Protein AF-A0A3N5U5H2-F1 (afdb_monomer)

Sequence (179 aa):
MISNKRIYGINAAVIFIIFSLLCLTGCSLFSAGTKSGGTDIIKPSGVDLTKRVALTKFENRSFVGQDEFEDVFQKSLFAKFEKACPGISLIKAEDAGNNLLSGKLPKTASGQTDSFKIAEAGRDAGLNAIITGSLNDISGVEENKGFLWFSRSKYFARIDMTINIYDCATGTKIYEEII

Structure (mmCIF, N/CA/C/O backbone):
data_AF-A0A3N5U5H2-F1
#
_entry.id   AF-A0A3N5U5H2-F1
#
loop_
_atom_site.group_PDB
_atom_site.id
_atom_site.type_symbol
_atom_site.label_atom_id
_atom_site.label_alt_id
_atom_site.label_comp_id
_atom_site.label_asym_id
_atom_site.label_entity_id
_atom_site.label_seq_id
_atom_site.pdbx_PDB_ins_code
_atom_site.Cartn_x
_atom_site.Cartn_y
_atom_site.Cartn_z
_atom_site.occupancy
_atom_site.B_iso_or_equiv
_atom_site.auth_seq_id
_atom_site.auth_comp_id
_atom_site.auth_asym_id
_atom_site.auth_atom_id
_atom_site.pdbx_PDB_model_num
ATOM 1 N N . MET A 1 1 ? -6.683 42.347 70.586 1.00 46.22 1 MET A N 1
ATOM 2 C CA . MET A 1 1 ? -7.292 41.371 69.650 1.00 46.22 1 MET A CA 1
ATOM 3 C C . MET A 1 1 ? -6.942 41.702 68.182 1.00 46.22 1 MET A C 1
ATOM 5 O O . MET A 1 1 ? -7.836 41.856 67.365 1.00 46.22 1 MET A O 1
ATOM 9 N N . ILE A 1 2 ? -5.647 41.853 67.830 1.00 49.88 2 ILE A N 1
ATOM 10 C CA . ILE A 1 2 ? -5.198 42.390 66.512 1.00 49.88 2 ILE A CA 1
ATOM 11 C C . ILE A 1 2 ? -4.223 41.439 65.763 1.00 49.88 2 ILE A C 1
ATOM 13 O O . ILE A 1 2 ? -3.809 41.719 64.645 1.00 49.88 2 ILE A O 1
ATOM 17 N N . SER A 1 3 ? -3.890 40.262 66.308 1.00 52.34 3 SER A N 1
ATOM 18 C CA . SER A 1 3 ? -2.819 39.420 65.732 1.00 52.34 3 SER A CA 1
ATOM 19 C C . SER A 1 3 ? -3.255 38.497 64.573 1.00 52.34 3 SER A C 1
ATOM 21 O O . SER A 1 3 ? -2.472 38.226 63.666 1.00 52.34 3 SER A O 1
ATOM 23 N N . ASN A 1 4 ? -4.521 38.059 64.519 1.00 52.28 4 ASN A N 1
ATOM 24 C CA . ASN A 1 4 ? -4.928 36.995 63.581 1.00 52.28 4 ASN A CA 1
ATOM 25 C C . ASN A 1 4 ? -5.174 37.446 62.131 1.00 52.28 4 ASN A C 1
ATOM 27 O O . ASN A 1 4 ? -5.074 36.627 61.226 1.00 52.28 4 ASN A O 1
ATOM 31 N N . LYS A 1 5 ? -5.452 38.729 61.858 1.00 50.56 5 LYS A N 1
ATOM 32 C CA . LYS A 1 5 ? -5.732 39.187 60.478 1.00 50.56 5 LYS A CA 1
ATOM 33 C C . LYS A 1 5 ? -4.481 39.262 59.590 1.00 50.56 5 LYS A C 1
ATOM 35 O O . LYS A 1 5 ? -4.585 39.076 58.383 1.00 50.56 5 LYS A O 1
ATOM 40 N N . ARG A 1 6 ? -3.300 39.506 60.174 1.00 48.47 6 ARG A N 1
ATOM 41 C CA . ARG A 1 6 ? -2.032 39.647 59.429 1.00 48.47 6 ARG A CA 1
ATOM 42 C C . ARG A 1 6 ? -1.482 38.308 58.930 1.00 48.47 6 ARG A C 1
ATOM 44 O O . ARG A 1 6 ? -0.988 38.243 57.812 1.00 48.47 6 ARG A O 1
ATOM 51 N N . ILE A 1 7 ? -1.623 37.244 59.723 1.00 55.09 7 ILE A N 1
ATOM 52 C CA . ILE A 1 7 ? -1.117 35.901 59.390 1.00 55.09 7 ILE A CA 1
ATOM 53 C C . ILE A 1 7 ? -1.925 35.282 58.237 1.00 55.09 7 ILE A C 1
ATOM 55 O O . ILE A 1 7 ? -1.348 34.718 57.311 1.00 55.09 7 ILE A O 1
ATOM 59 N N . TYR A 1 8 ? -3.250 35.476 58.224 1.00 54.69 8 TYR A N 1
ATOM 60 C CA . TYR A 1 8 ? -4.105 35.035 57.115 1.00 54.69 8 TYR A CA 1
ATOM 61 C C . TYR A 1 8 ? -3.813 35.774 55.800 1.00 54.69 8 TYR A C 1
ATOM 63 O O . TYR A 1 8 ? -3.827 35.152 54.741 1.00 54.69 8 TYR A O 1
ATOM 71 N N . GLY A 1 9 ? -3.497 37.074 55.856 1.00 57.94 9 GLY A N 1
ATOM 72 C CA . GLY A 1 9 ? -3.138 37.855 54.666 1.00 57.94 9 GLY A CA 1
ATOM 73 C C . GLY A 1 9 ? -1.814 37.421 54.030 1.00 57.94 9 GLY A C 1
ATOM 74 O O . GLY A 1 9 ? -1.723 37.334 52.808 1.00 57.94 9 GLY A O 1
ATO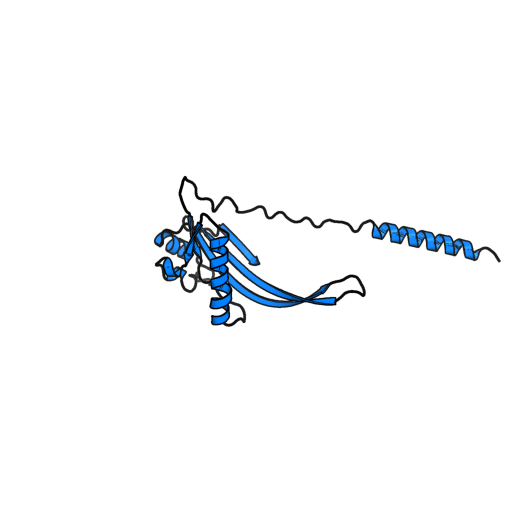M 75 N N . ILE A 1 10 ? -0.809 37.089 54.849 1.00 60.94 10 ILE A N 1
ATOM 76 C CA . ILE A 1 10 ? 0.496 36.605 54.367 1.00 60.94 10 ILE A CA 1
ATOM 77 C C . ILE A 1 10 ? 0.355 35.210 53.745 1.00 60.94 10 ILE A C 1
ATOM 79 O O . ILE A 1 10 ? 0.849 34.983 52.643 1.00 60.94 10 ILE A O 1
ATOM 83 N N . ASN A 1 11 ? -0.386 34.303 54.388 1.00 62.66 11 ASN A N 1
ATOM 84 C CA . ASN A 1 11 ? -0.605 32.955 53.858 1.00 62.66 11 ASN A CA 1
ATOM 85 C C . ASN A 1 11 ? -1.406 32.968 52.547 1.00 62.66 11 ASN A C 1
ATOM 87 O O . ASN A 1 11 ? -1.073 32.232 51.621 1.00 62.66 11 ASN A O 1
ATOM 91 N N . ALA A 1 12 ? -2.411 33.842 52.425 1.00 66.69 12 ALA A N 1
ATOM 92 C CA . ALA A 1 12 ? -3.165 34.002 51.183 1.00 66.69 12 ALA A CA 1
ATOM 93 C C . ALA A 1 12 ? -2.296 34.561 50.041 1.00 66.69 12 ALA A C 1
ATOM 95 O O . ALA A 1 12 ? -2.386 34.079 48.914 1.00 66.69 12 ALA A O 1
ATOM 96 N N . ALA A 1 13 ? -1.418 35.527 50.330 1.00 73.19 13 ALA A N 1
ATOM 97 C CA . ALA A 1 13 ? -0.506 36.094 49.338 1.00 73.19 13 ALA A CA 1
ATOM 98 C C . ALA A 1 13 ? 0.534 35.072 48.845 1.00 73.19 13 ALA A C 1
ATOM 100 O O . ALA A 1 13 ? 0.786 34.987 47.645 1.00 73.19 13 ALA A O 1
ATOM 101 N N . VAL A 1 14 ? 1.091 34.253 49.743 1.00 77.06 14 VAL A N 1
ATOM 102 C CA . VAL A 1 14 ? 2.052 33.196 49.380 1.00 77.06 14 VAL A CA 1
ATOM 103 C C . VAL A 1 14 ? 1.394 32.129 48.503 1.00 77.06 14 VAL A C 1
ATOM 105 O O . VAL A 1 14 ? 1.966 31.736 47.489 1.00 77.06 14 VAL A O 1
ATOM 108 N N . ILE A 1 15 ? 0.166 31.712 48.829 1.00 74.88 15 ILE A N 1
ATOM 109 C CA . ILE A 1 15 ? -0.593 30.755 48.009 1.00 74.88 15 ILE A CA 1
ATOM 110 C C . ILE A 1 15 ? -0.874 31.336 46.614 1.00 74.88 15 ILE A C 1
ATOM 112 O O . ILE A 1 15 ? -0.722 30.632 45.618 1.00 74.88 15 ILE A O 1
ATOM 116 N N . PHE A 1 16 ? -1.216 32.625 46.523 1.00 74.69 16 PHE A N 1
ATOM 117 C CA . PHE A 1 16 ? -1.478 33.291 45.245 1.00 74.69 16 PHE A CA 1
ATOM 118 C C . PHE A 1 16 ? -0.219 33.404 44.365 1.00 74.69 16 PHE A C 1
ATOM 120 O O . PHE A 1 16 ? -0.298 33.226 43.151 1.00 74.69 16 PHE A O 1
ATOM 127 N N . ILE A 1 17 ? 0.952 33.636 44.969 1.00 77.31 17 ILE A N 1
ATOM 128 C CA . ILE A 1 17 ? 2.247 33.678 44.266 1.00 77.31 17 ILE A CA 1
ATOM 129 C C . ILE A 1 17 ? 2.658 32.285 43.769 1.00 77.31 17 ILE A C 1
ATOM 131 O O . ILE A 1 17 ? 3.111 32.148 42.635 1.00 77.31 17 ILE A O 1
ATOM 135 N N . ILE A 1 18 ? 2.463 31.237 44.576 1.00 76.00 18 ILE A N 1
ATOM 136 C CA . ILE A 1 18 ? 2.744 29.853 44.159 1.00 76.00 18 ILE A CA 1
ATOM 137 C C . ILE A 1 18 ? 1.828 29.450 42.995 1.00 76.00 18 ILE A C 1
ATOM 139 O O . ILE A 1 18 ? 2.285 28.838 42.029 1.00 76.00 18 ILE A O 1
ATOM 143 N N . PHE A 1 19 ? 0.551 29.839 43.049 1.00 72.62 19 PHE A N 1
ATOM 144 C CA . PHE A 1 19 ? -0.405 29.561 41.979 1.00 72.62 19 PHE A CA 1
ATOM 145 C C . PHE A 1 19 ? -0.061 30.318 40.685 1.00 72.62 19 PHE A C 1
ATOM 147 O O . PHE A 1 19 ? -0.159 29.743 39.605 1.00 72.62 19 PHE A O 1
ATOM 154 N N . SER A 1 20 ? 0.419 31.567 40.771 1.00 68.38 20 SER A N 1
ATOM 155 C CA . SER A 1 20 ? 0.830 32.323 39.579 1.00 68.38 20 SER A CA 1
ATOM 156 C C . SER A 1 20 ? 2.115 31.783 38.940 1.00 68.38 20 SER A C 1
ATOM 158 O O . SER A 1 20 ? 2.204 31.752 37.712 1.00 68.38 20 SER A O 1
ATOM 160 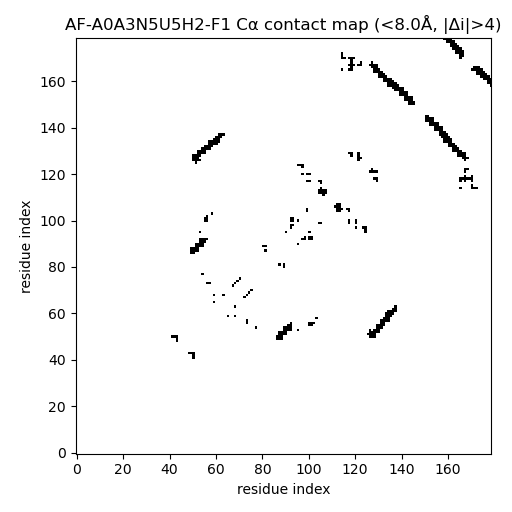N N . LEU A 1 21 ? 3.069 31.273 39.735 1.00 67.81 21 LEU A N 1
ATOM 161 C CA . LEU A 1 21 ? 4.269 30.607 39.211 1.00 67.81 21 LEU A CA 1
ATOM 162 C C . LEU A 1 21 ? 3.933 29.316 38.447 1.00 67.81 21 LEU A C 1
ATOM 164 O O . LEU A 1 21 ? 4.558 29.036 37.426 1.00 67.81 21 LEU A O 1
ATOM 168 N N . LEU A 1 22 ? 2.936 28.552 38.905 1.00 63.22 22 LEU A N 1
ATOM 169 C CA . LEU A 1 22 ? 2.482 27.323 38.238 1.00 63.22 22 LEU A CA 1
ATOM 170 C C . LEU A 1 22 ? 1.751 27.597 36.914 1.00 63.22 22 LEU A C 1
ATOM 172 O O . LEU A 1 22 ? 1.772 26.757 36.019 1.00 63.22 22 LEU A O 1
ATOM 176 N N . CYS A 1 23 ? 1.141 28.775 36.753 1.00 59.91 23 CYS A N 1
ATOM 177 C CA . CYS A 1 23 ? 0.486 29.163 35.502 1.00 59.91 23 CYS A CA 1
ATOM 178 C C . CYS A 1 23 ? 1.466 29.625 34.407 1.00 59.91 23 CYS A C 1
ATOM 180 O O . CYS A 1 23 ? 1.085 29.654 33.239 1.00 59.91 23 CYS A O 1
ATOM 182 N N . LEU A 1 24 ? 2.715 29.970 34.748 1.00 58.06 24 LEU A N 1
ATOM 183 C CA . LEU A 1 24 ? 3.703 30.504 33.798 1.00 58.06 24 LEU A CA 1
ATOM 184 C C . LEU A 1 24 ? 4.591 29.435 33.136 1.00 58.06 24 LEU A C 1
ATOM 186 O O . LEU A 1 24 ? 5.283 29.74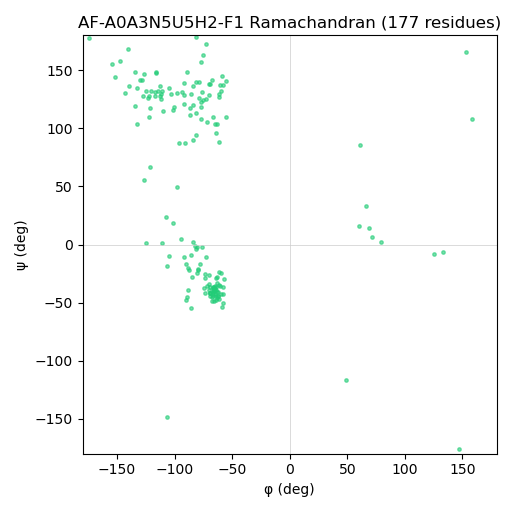4 32.170 1.00 58.06 24 LEU A O 1
ATOM 190 N N . THR A 1 25 ? 4.572 28.181 33.598 1.00 58.91 25 THR A N 1
ATOM 191 C CA . THR A 1 25 ? 5.396 27.090 33.032 1.00 58.91 25 THR A CA 1
ATOM 192 C C . THR A 1 25 ? 4.673 26.243 31.977 1.00 58.91 25 THR A C 1
ATOM 194 O O . THR A 1 25 ? 5.230 25.274 31.464 1.00 58.91 25 THR A O 1
ATOM 197 N N . GLY A 1 26 ? 3.445 26.612 31.610 1.00 52.50 26 GLY A N 1
ATOM 198 C CA . GLY A 1 26 ? 2.592 25.854 30.694 1.00 52.50 26 GLY A CA 1
ATOM 199 C C . GLY A 1 26 ? 2.599 26.344 29.246 1.00 52.50 26 GLY A C 1
ATOM 200 O O . GLY A 1 26 ? 1.521 26.517 28.689 1.00 52.50 26 GLY A O 1
ATOM 201 N N . CYS A 1 27 ? 3.762 26.566 28.622 1.00 55.09 27 CYS A N 1
ATOM 202 C CA . CYS A 1 27 ? 3.831 26.870 27.187 1.00 55.09 27 CYS A CA 1
ATOM 203 C C . CYS A 1 27 ? 4.920 26.071 26.450 1.00 55.09 27 CYS A C 1
ATOM 205 O O . CYS A 1 27 ? 6.113 26.214 26.698 1.00 55.09 27 CYS A O 1
ATOM 207 N N . SER A 1 28 ? 4.434 25.287 25.481 1.00 44.84 28 SER A N 1
ATOM 208 C CA . SER A 1 28 ? 5.073 24.850 24.232 1.00 44.84 28 SER A CA 1
ATOM 209 C C . SER A 1 28 ? 6.360 24.022 24.304 1.00 44.84 28 SER A C 1
ATOM 211 O O . SER A 1 28 ? 7.451 24.522 24.050 1.00 44.84 28 SER A O 1
ATOM 213 N N . LEU A 1 29 ? 6.198 22.704 24.437 1.00 45.06 29 LEU A N 1
ATOM 214 C CA . LEU A 1 29 ? 7.102 21.747 23.792 1.00 45.06 29 LEU A CA 1
ATOM 215 C C . LEU A 1 29 ? 6.297 20.732 22.963 1.00 45.06 29 LEU A C 1
ATOM 217 O O . LEU A 1 29 ? 6.379 19.526 23.160 1.00 45.06 29 LEU A O 1
ATOM 221 N N . PHE A 1 30 ? 5.477 21.230 22.033 1.00 45.47 30 PHE A N 1
ATOM 222 C CA . PHE A 1 30 ? 4.995 20.405 20.926 1.00 45.47 30 PHE A CA 1
ATOM 223 C C . PHE A 1 30 ? 5.912 20.679 19.738 1.00 45.47 30 PHE A C 1
ATOM 225 O O . PHE A 1 30 ? 5.698 21.599 18.951 1.00 45.47 30 PHE A O 1
ATOM 232 N N . SER A 1 31 ? 7.000 19.916 19.676 1.00 43.97 31 SER A N 1
ATOM 233 C CA . SER A 1 31 ? 7.810 19.806 18.470 1.00 43.97 31 SER A CA 1
ATOM 234 C C . SER A 1 31 ? 6.924 19.177 17.397 1.00 43.97 31 SER A C 1
ATOM 236 O O . SER A 1 31 ? 6.626 17.983 17.446 1.00 43.97 31 SER A O 1
ATOM 238 N N . ALA A 1 32 ? 6.446 19.991 16.456 1.00 46.00 32 ALA A N 1
ATOM 239 C CA . ALA A 1 32 ? 5.942 19.481 15.195 1.00 46.00 32 ALA A CA 1
ATOM 240 C C . ALA A 1 32 ? 7.135 18.830 14.490 1.00 46.00 32 ALA A C 1
ATOM 242 O O . ALA A 1 32 ? 7.958 19.516 13.885 1.00 46.00 32 ALA A O 1
ATOM 243 N N . GLY A 1 33 ? 7.264 17.511 14.645 1.00 39.28 33 GLY A N 1
ATOM 244 C CA . GLY A 1 33 ? 8.250 16.726 13.926 1.00 39.28 33 GLY A CA 1
ATOM 245 C C . GLY A 1 33 ? 8.061 16.972 12.437 1.00 39.28 33 GLY A C 1
ATOM 246 O O . GLY A 1 33 ? 7.060 16.563 11.850 1.00 39.28 33 GLY A O 1
ATOM 247 N N . THR A 1 34 ? 9.006 17.675 11.826 1.00 40.19 34 THR A N 1
ATOM 248 C CA . THR A 1 34 ? 9.095 17.759 10.378 1.00 40.19 34 THR A CA 1
ATOM 249 C C . THR A 1 34 ? 9.409 16.350 9.889 1.00 40.19 34 THR A C 1
ATOM 251 O O . THR A 1 34 ? 10.525 15.856 10.046 1.00 40.19 34 THR A O 1
ATOM 254 N N . LYS A 1 35 ? 8.400 15.660 9.340 1.00 46.16 35 LYS A N 1
ATOM 255 C CA . LYS A 1 35 ? 8.600 14.430 8.567 1.00 46.16 35 LYS A CA 1
ATOM 256 C C . LYS A 1 35 ? 9.457 14.797 7.349 1.00 46.16 35 LYS A C 1
ATOM 258 O O . LYS A 1 35 ? 8.951 15.190 6.304 1.00 46.16 35 LYS A O 1
ATOM 263 N N . SER A 1 36 ? 10.772 14.738 7.524 1.00 49.06 36 SER A N 1
ATOM 264 C CA . SER A 1 36 ? 11.741 14.675 6.439 1.00 49.06 36 SER A CA 1
ATOM 265 C C . SER A 1 36 ? 11.725 13.249 5.904 1.00 49.06 36 SER A C 1
ATOM 267 O O . SER A 1 36 ? 12.021 12.312 6.644 1.00 49.06 36 SER A O 1
ATOM 269 N N . GLY A 1 37 ? 11.365 13.076 4.636 1.00 44.56 37 GLY A N 1
ATOM 270 C CA . GLY A 1 37 ? 11.555 11.803 3.950 1.00 44.56 37 GLY A CA 1
ATOM 271 C C . GLY A 1 37 ? 10.649 11.628 2.741 1.00 44.56 37 GLY A C 1
ATOM 272 O O . GLY A 1 37 ? 9.460 11.379 2.895 1.00 44.56 37 GLY A O 1
ATOM 273 N N . GLY A 1 38 ? 11.231 11.700 1.539 1.00 43.56 38 GLY A N 1
ATOM 274 C CA . GLY A 1 38 ? 10.685 10.992 0.375 1.00 43.56 38 GLY A CA 1
ATOM 275 C C . GLY A 1 38 ? 10.547 11.766 -0.936 1.00 43.56 38 GLY A C 1
ATOM 276 O O . GLY A 1 38 ? 10.241 11.147 -1.950 1.00 43.56 38 GLY A O 1
ATOM 277 N N . THR A 1 39 ? 10.790 13.079 -0.989 1.00 46.59 39 THR A N 1
ATOM 278 C CA . THR A 1 39 ? 10.483 13.860 -2.210 1.00 46.59 39 THR A CA 1
ATOM 279 C C . THR A 1 39 ? 11.423 13.625 -3.397 1.00 46.59 39 THR A C 1
ATOM 281 O O . THR A 1 39 ? 11.109 14.078 -4.496 1.00 46.59 39 THR A O 1
ATOM 284 N N . ASP A 1 40 ? 12.548 12.928 -3.215 1.00 49.28 40 ASP A N 1
ATOM 285 C CA . ASP A 1 40 ? 13.532 12.722 -4.292 1.00 49.28 40 ASP A CA 1
ATOM 286 C C . ASP A 1 40 ? 13.537 11.316 -4.905 1.00 49.28 40 ASP A C 1
ATOM 288 O O . ASP A 1 40 ? 14.124 11.127 -5.965 1.00 49.28 40 ASP A O 1
ATOM 292 N N . ILE A 1 41 ? 12.837 10.335 -4.323 1.00 53.16 41 ILE A N 1
ATOM 293 C CA . ILE A 1 41 ? 12.850 8.955 -4.851 1.00 53.16 41 ILE A CA 1
ATOM 294 C C . ILE A 1 41 ? 11.896 8.803 -6.054 1.00 53.16 41 ILE A C 1
ATOM 296 O O . ILE A 1 41 ? 12.113 7.964 -6.926 1.00 53.16 41 ILE A O 1
ATOM 300 N N . ILE A 1 42 ? 10.871 9.659 -6.154 1.00 55.12 42 ILE A N 1
ATOM 301 C CA . ILE A 1 42 ? 9.851 9.611 -7.218 1.00 55.12 42 ILE A CA 1
ATOM 302 C C . ILE A 1 42 ? 10.027 10.759 -8.230 1.00 55.12 42 ILE A C 1
ATOM 304 O O . ILE A 1 42 ? 9.088 11.153 -8.914 1.00 55.12 42 ILE A O 1
ATOM 308 N N . LYS A 1 43 ? 11.230 11.328 -8.357 1.00 58.69 43 LYS A N 1
ATOM 309 C CA . LYS A 1 43 ? 11.527 12.250 -9.462 1.00 58.69 43 LYS A CA 1
ATOM 310 C C . LYS A 1 43 ? 12.113 11.475 -10.646 1.00 58.69 43 LYS A C 1
ATOM 312 O O . LYS A 1 43 ? 13.049 10.693 -10.464 1.00 58.69 43 LYS A O 1
ATOM 317 N N . PRO A 1 44 ? 11.579 11.644 -11.867 1.00 57.78 44 PRO A N 1
ATOM 318 C CA . PRO A 1 44 ? 12.214 11.117 -13.065 1.00 57.78 44 PRO A CA 1
ATOM 319 C C . PRO A 1 44 ? 13.624 11.701 -13.231 1.00 57.78 44 PRO A C 1
ATOM 321 O O . PRO A 1 44 ? 13.820 12.908 -13.120 1.00 57.78 44 PRO A O 1
ATOM 324 N N . SER A 1 45 ? 14.616 10.854 -13.498 1.00 58.09 45 SER A N 1
ATOM 325 C CA . SER A 1 45 ? 15.981 11.284 -13.809 1.00 58.09 45 SER A CA 1
ATOM 326 C C . SER A 1 45 ? 16.126 11.458 -15.324 1.00 58.09 45 SER A C 1
ATOM 328 O O . SER A 1 45 ? 16.490 10.506 -16.010 1.00 58.09 45 SER A O 1
ATOM 330 N N . GLY A 1 46 ? 15.798 12.637 -15.856 1.00 56.94 46 GLY A N 1
ATOM 331 C CA . GLY A 1 46 ? 15.950 12.973 -17.279 1.00 56.94 46 GLY A CA 1
ATOM 332 C C . GLY A 1 46 ? 14.966 14.044 -17.757 1.00 56.94 46 GLY A C 1
ATOM 333 O O . GLY A 1 46 ? 14.003 14.356 -17.062 1.00 56.94 46 GLY A O 1
ATOM 334 N N . VAL A 1 47 ? 15.220 14.610 -18.939 1.00 56.34 47 VAL A N 1
ATOM 335 C CA . VAL A 1 47 ? 14.298 15.541 -19.615 1.00 56.34 47 VAL A CA 1
ATOM 336 C C . VAL A 1 47 ? 13.156 14.721 -20.227 1.00 56.34 47 VAL A C 1
ATOM 338 O O . VAL A 1 47 ? 13.419 13.703 -20.861 1.00 56.34 47 VAL A O 1
ATOM 341 N N . ASP A 1 48 ? 11.907 15.125 -19.989 1.00 62.53 48 ASP A N 1
ATOM 342 C CA . ASP A 1 48 ? 10.676 14.512 -20.525 1.00 62.53 48 ASP A CA 1
ATOM 343 C C . ASP A 1 48 ? 10.414 13.032 -20.171 1.00 62.53 48 ASP A C 1
ATOM 345 O O . ASP A 1 48 ? 9.555 12.379 -20.766 1.00 62.53 48 ASP A O 1
ATOM 349 N N . LEU A 1 49 ? 11.098 12.481 -19.163 1.00 68.69 49 LEU A N 1
ATOM 350 C CA . LEU A 1 49 ? 10.794 11.141 -18.653 1.00 68.69 49 LEU A CA 1
ATOM 351 C C . LEU A 1 49 ? 9.656 11.189 -17.630 1.00 68.69 49 LEU A C 1
ATOM 353 O O . LEU A 1 49 ? 9.663 12.011 -16.718 1.00 68.69 49 LEU A O 1
ATOM 357 N N . THR A 1 50 ? 8.715 10.249 -17.728 1.00 77.56 50 THR A N 1
ATOM 358 C CA . THR A 1 50 ? 7.662 10.039 -16.723 1.00 77.56 50 THR A CA 1
ATOM 359 C C . THR A 1 50 ? 7.866 8.701 -16.027 1.00 77.56 50 THR A C 1
ATOM 361 O O . THR A 1 50 ? 8.189 7.691 -16.655 1.00 77.56 50 THR A O 1
ATOM 364 N N . LYS A 1 51 ? 7.707 8.679 -14.699 1.00 84.88 51 LYS A N 1
ATOM 365 C CA . LYS A 1 51 ? 7.716 7.421 -13.942 1.00 84.88 51 LYS A CA 1
ATOM 366 C C . LYS A 1 51 ? 6.354 6.754 -14.107 1.00 84.88 51 LYS A C 1
ATOM 368 O O . LYS A 1 51 ? 5.334 7.381 -13.827 1.00 84.88 51 LYS A O 1
ATOM 373 N N . ARG A 1 52 ? 6.338 5.496 -14.545 1.00 89.12 52 ARG A N 1
ATOM 374 C CA . ARG A 1 52 ? 5.131 4.664 -14.614 1.00 89.12 52 ARG A CA 1
ATOM 375 C C . ARG A 1 52 ? 4.934 3.992 -13.267 1.00 89.12 52 ARG A C 1
ATOM 377 O O . ARG A 1 52 ? 5.794 3.229 -12.826 1.00 89.12 52 ARG A O 1
ATOM 384 N N . VAL A 1 53 ? 3.832 4.296 -12.602 1.00 90.00 53 VAL A N 1
ATOM 385 C CA . VAL A 1 53 ? 3.538 3.783 -11.263 1.00 90.00 53 VAL A CA 1
ATOM 386 C C . VAL A 1 53 ? 2.163 3.153 -11.284 1.00 90.00 53 VAL A C 1
ATOM 388 O O . VAL A 1 53 ? 1.208 3.797 -11.710 1.00 90.00 53 VAL A O 1
ATOM 391 N N . ALA A 1 54 ? 2.050 1.908 -10.830 1.00 90.44 54 ALA A N 1
ATOM 392 C CA . ALA A 1 54 ? 0.742 1.279 -10.702 1.00 90.44 54 ALA A CA 1
ATOM 393 C C . ALA A 1 54 ? 0.155 1.491 -9.309 1.00 90.44 54 ALA A C 1
ATOM 395 O O . ALA A 1 54 ? 0.863 1.347 -8.312 1.00 90.44 54 ALA A O 1
ATOM 396 N N . LEU A 1 55 ? -1.147 1.769 -9.250 1.00 88.94 55 LEU A N 1
ATOM 397 C CA . LEU A 1 55 ? -1.939 1.688 -8.024 1.00 88.94 55 LEU A CA 1
ATOM 398 C C . LEU A 1 55 ? -2.747 0.390 -8.052 1.00 88.94 55 LEU A C 1
ATOM 400 O O . LEU A 1 55 ? -3.596 0.206 -8.930 1.00 88.94 55 LEU A O 1
ATOM 404 N N . THR A 1 56 ? -2.475 -0.517 -7.114 1.00 88.38 56 THR A N 1
ATOM 405 C CA . THR A 1 56 ? -3.282 -1.735 -6.960 1.00 88.38 56 THR A CA 1
ATOM 406 C C . THR A 1 56 ? -4.612 -1.415 -6.295 1.00 88.38 56 THR A C 1
ATOM 408 O O . THR A 1 56 ? -4.763 -0.386 -5.630 1.00 88.38 56 THR A O 1
ATOM 411 N N . LYS A 1 57 ? -5.568 -2.342 -6.406 1.00 85.44 57 LYS A N 1
ATOM 412 C CA . LYS A 1 57 ? -6.742 -2.311 -5.531 1.00 85.44 57 LYS A CA 1
ATOM 413 C C . LYS A 1 57 ? -6.274 -2.377 -4.076 1.00 85.44 57 LYS A C 1
ATOM 415 O O . LYS A 1 57 ? -5.334 -3.116 -3.766 1.00 85.44 57 LYS A O 1
ATOM 420 N N . PHE A 1 58 ? -6.879 -1.572 -3.210 1.00 85.94 58 PHE A N 1
ATOM 421 C CA . PHE A 1 58 ? -6.576 -1.632 -1.783 1.00 85.94 58 PHE A CA 1
ATOM 422 C C . PHE A 1 58 ? -7.318 -2.825 -1.182 1.00 85.94 58 PHE A C 1
ATOM 424 O O . PHE A 1 58 ? -8.463 -3.093 -1.532 1.00 85.94 58 PHE A O 1
ATOM 431 N N . GLU A 1 59 ? -6.677 -3.562 -0.280 1.00 87.25 59 GLU A N 1
ATOM 432 C CA . GLU A 1 59 ? -7.354 -4.639 0.439 1.00 87.25 59 GLU A CA 1
ATOM 433 C C . GLU A 1 59 ? -8.322 -4.030 1.471 1.00 87.25 59 GLU A C 1
ATOM 435 O O . GLU A 1 59 ? -7.902 -3.258 2.333 1.00 87.25 59 GLU A O 1
ATOM 440 N N . ASN A 1 60 ? -9.605 -4.394 1.435 1.00 87.94 60 ASN A N 1
ATOM 441 C CA . ASN A 1 60 ? -10.532 -4.056 2.514 1.00 87.94 60 ASN A CA 1
ATOM 442 C C . ASN A 1 60 ? -10.469 -5.126 3.611 1.00 87.94 60 ASN A C 1
ATOM 444 O O . ASN A 1 60 ? -10.876 -6.270 3.397 1.00 87.94 60 ASN A O 1
ATOM 448 N N . ARG A 1 61 ? -9.940 -4.746 4.774 1.00 88.06 61 ARG A N 1
ATOM 449 C CA . ARG A 1 61 ? -9.893 -5.561 5.997 1.00 88.06 61 ARG A CA 1
ATOM 450 C C . ARG A 1 61 ? -10.805 -5.014 7.099 1.00 88.06 61 ARG A C 1
ATOM 452 O O . ARG A 1 61 ? -10.848 -5.594 8.180 1.00 88.06 61 ARG A O 1
ATOM 459 N N . SER A 1 62 ? -11.514 -3.922 6.817 1.00 86.19 62 SER A N 1
ATOM 460 C CA . SER A 1 62 ? -12.474 -3.303 7.727 1.00 86.19 62 SER A CA 1
ATOM 461 C C . SER A 1 62 ? -13.827 -4.020 7.688 1.00 86.19 62 SER A C 1
ATOM 463 O O . SER A 1 62 ? -14.039 -4.954 6.914 1.00 86.19 62 SER A O 1
ATOM 465 N N . PHE A 1 63 ? -14.770 -3.554 8.505 1.00 83.88 63 PHE A N 1
ATOM 466 C CA . PHE A 1 63 ? -16.153 -4.037 8.487 1.00 83.88 63 PHE A CA 1
ATOM 467 C C . PHE A 1 63 ? -17.029 -3.404 7.388 1.00 83.88 63 PHE A C 1
ATOM 469 O O . PHE A 1 63 ? -18.193 -3.779 7.263 1.00 83.88 63 PHE A O 1
ATOM 476 N N . VAL A 1 64 ? -16.512 -2.437 6.619 1.00 80.62 64 VAL A N 1
ATOM 477 C CA . VAL A 1 64 ? -17.251 -1.773 5.529 1.00 80.62 64 VAL A CA 1
ATOM 478 C C . VAL A 1 64 ? -17.522 -2.763 4.394 1.00 80.62 64 VAL A C 1
ATOM 480 O O . VAL A 1 64 ? -16.654 -3.578 4.069 1.00 80.62 64 VAL A O 1
ATOM 483 N N . GLY A 1 65 ? -18.701 -2.687 3.765 1.00 79.44 65 GLY A N 1
ATOM 484 C CA . GLY A 1 65 ? -19.040 -3.527 2.618 1.00 79.44 65 GLY A CA 1
ATOM 485 C C . GLY A 1 65 ? -18.055 -3.346 1.456 1.00 79.44 65 GLY A C 1
ATOM 486 O O . GLY A 1 65 ? -17.541 -2.253 1.224 1.00 79.44 65 GLY A O 1
ATOM 487 N N . GLN A 1 66 ? -17.771 -4.422 0.712 1.00 78.31 66 GLN A N 1
ATOM 488 C CA . GLN A 1 66 ? -16.817 -4.377 -0.410 1.00 78.31 66 GLN A CA 1
ATOM 489 C C . GLN A 1 66 ? -17.243 -3.383 -1.500 1.00 78.31 66 GLN A C 1
ATOM 491 O O . GLN A 1 66 ? -16.412 -2.605 -1.958 1.00 78.31 66 GLN A O 1
ATOM 496 N N . ASP A 1 67 ? -18.533 -3.353 -1.844 1.00 77.81 67 ASP A N 1
ATOM 497 C CA . ASP A 1 67 ? -19.063 -2.460 -2.882 1.00 77.81 67 ASP A CA 1
ATOM 498 C C . ASP A 1 67 ? -18.917 -0.980 -2.481 1.00 77.81 67 ASP A C 1
ATOM 500 O O . ASP A 1 67 ? -18.441 -0.151 -3.255 1.00 77.81 67 ASP A O 1
ATOM 504 N N . GLU A 1 68 ? -19.238 -0.652 -1.225 1.00 77.19 68 GLU A N 1
ATOM 505 C CA . GLU A 1 68 ? -19.115 0.701 -0.661 1.00 77.19 68 GLU A CA 1
ATOM 506 C C . GLU A 1 68 ? -17.652 1.156 -0.609 1.00 77.19 68 GLU A C 1
ATOM 508 O O . GLU A 1 68 ? -17.331 2.311 -0.903 1.00 77.19 68 GLU A O 1
ATOM 513 N N . PHE A 1 69 ? -16.749 0.237 -0.265 1.00 78.75 69 PHE A N 1
ATOM 514 C CA . PHE A 1 69 ? -15.318 0.487 -0.255 1.00 78.75 69 PHE A CA 1
ATOM 515 C C . PHE A 1 69 ? -14.768 0.751 -1.665 1.00 78.75 69 PHE A C 1
ATOM 517 O O . PHE A 1 69 ? -14.058 1.738 -1.880 1.00 78.75 69 PHE A O 1
ATOM 524 N N . GLU A 1 70 ? -15.098 -0.093 -2.641 1.00 74.56 70 GLU A N 1
ATOM 525 C CA . GLU A 1 70 ? -14.581 0.048 -4.003 1.00 74.56 70 GLU A CA 1
ATOM 526 C C . GLU A 1 70 ? -15.111 1.324 -4.682 1.00 74.56 70 GLU A C 1
ATOM 528 O O . GLU A 1 70 ? -14.340 2.079 -5.288 1.00 74.56 70 GLU A O 1
ATOM 533 N N . ASP A 1 71 ? -16.400 1.630 -4.515 1.00 72.38 71 ASP A N 1
ATOM 534 C CA . ASP A 1 71 ? -17.023 2.789 -5.153 1.00 72.38 71 ASP A CA 1
ATOM 535 C C . ASP A 1 71 ? -16.626 4.124 -4.522 1.00 72.38 71 ASP A C 1
ATOM 537 O O . ASP A 1 71 ? -16.363 5.091 -5.244 1.00 72.38 71 ASP A O 1
ATOM 541 N N . VAL A 1 72 ? -16.560 4.198 -3.191 1.00 75.81 72 VAL A N 1
ATOM 542 C CA . VAL A 1 72 ? -16.309 5.467 -2.496 1.00 75.81 72 VAL A CA 1
ATOM 543 C C . VAL A 1 72 ? -14.822 5.695 -2.293 1.00 75.81 72 VAL A C 1
ATOM 545 O O . VAL A 1 72 ? -14.321 6.789 -2.567 1.00 75.81 72 VAL A O 1
ATOM 548 N N . PHE A 1 73 ? -14.101 4.684 -1.811 1.00 78.31 73 PHE A N 1
ATOM 549 C CA . PHE A 1 73 ? -12.723 4.861 -1.381 1.00 78.31 73 PHE A CA 1
ATOM 550 C C . PHE A 1 73 ? -11.747 4.731 -2.551 1.00 78.31 73 PHE A C 1
ATOM 552 O O . PHE A 1 73 ? -10.983 5.660 -2.819 1.00 78.31 73 PHE A O 1
ATOM 559 N N . GLN A 1 74 ? -11.795 3.625 -3.294 1.00 80.44 74 GLN A N 1
ATOM 560 C CA . GLN A 1 74 ? -10.777 3.331 -4.304 1.00 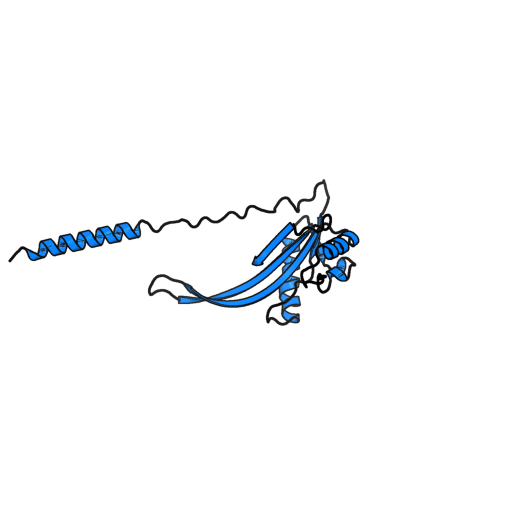80.44 74 GLN A CA 1
ATOM 561 C C . GLN A 1 74 ? -10.812 4.306 -5.490 1.00 80.44 74 GLN A C 1
ATOM 563 O O . GLN A 1 74 ? -9.769 4.836 -5.884 1.00 80.44 74 GLN A O 1
ATOM 568 N N . LYS A 1 75 ? -12.004 4.607 -6.025 1.00 82.00 75 LYS A N 1
ATOM 569 C CA . LYS A 1 75 ? -12.164 5.586 -7.117 1.00 82.00 75 LYS A CA 1
ATOM 570 C C . LYS A 1 75 ? -11.718 6.988 -6.696 1.00 82.00 75 LYS A C 1
ATOM 572 O O . LYS A 1 75 ? -10.980 7.649 -7.430 1.00 82.00 75 LYS A O 1
ATOM 577 N N . SER A 1 76 ? -12.111 7.425 -5.497 1.00 84.44 76 SER A N 1
ATOM 578 C CA . SER A 1 76 ? -11.724 8.737 -4.966 1.00 84.44 76 SER A CA 1
ATOM 579 C C . SER A 1 76 ? -10.224 8.837 -4.697 1.00 84.44 76 SER A C 1
ATOM 581 O O . SER A 1 76 ? -9.625 9.882 -4.953 1.00 84.44 76 SER A O 1
ATOM 583 N N . LEU A 1 77 ? -9.607 7.767 -4.187 1.00 82.38 77 LEU A N 1
ATOM 584 C CA . LEU A 1 77 ? -8.174 7.723 -3.913 1.00 82.38 77 LEU A CA 1
ATOM 585 C C . LEU A 1 77 ? -7.368 7.849 -5.207 1.00 82.38 77 LEU A C 1
ATOM 587 O O . LEU A 1 77 ? -6.469 8.685 -5.278 1.00 82.38 77 LEU A O 1
ATOM 591 N N . PHE A 1 78 ? -7.729 7.080 -6.239 1.00 82.81 78 PHE A N 1
ATOM 592 C CA . PHE A 1 78 ? -7.055 7.127 -7.536 1.00 82.81 78 PHE A CA 1
ATOM 593 C C . PHE A 1 78 ? -7.097 8.540 -8.137 1.00 82.81 78 PHE A C 1
ATOM 595 O O . PHE A 1 78 ? -6.052 9.107 -8.455 1.00 82.81 78 PHE A O 1
ATOM 602 N N . ALA A 1 79 ? -8.284 9.155 -8.190 1.00 85.25 79 ALA A N 1
ATOM 603 C CA . ALA A 1 79 ? -8.453 10.509 -8.720 1.00 85.25 79 ALA A CA 1
ATOM 604 C C . ALA A 1 79 ? -7.655 11.563 -7.927 1.00 85.25 79 ALA A C 1
ATOM 606 O O . ALA A 1 79 ? -7.137 12.528 -8.495 1.00 85.25 79 ALA A O 1
ATOM 607 N N . LYS A 1 80 ? -7.529 11.391 -6.604 1.00 87.19 80 LYS A N 1
ATOM 608 C CA . LYS A 1 80 ? -6.705 12.274 -5.768 1.00 87.19 80 LYS A CA 1
ATOM 609 C C . LYS A 1 80 ? -5.213 12.103 -6.040 1.00 87.19 80 LYS A C 1
ATOM 611 O O . LYS A 1 80 ? -4.522 13.116 -6.114 1.00 87.19 80 LYS A O 1
ATOM 616 N N . PHE A 1 81 ? -4.726 10.874 -6.206 1.00 83.88 81 PHE A N 1
ATOM 617 C CA . PHE A 1 81 ? -3.323 10.614 -6.545 1.00 83.88 81 PHE A CA 1
ATOM 618 C C . PHE A 1 81 ? -2.950 11.197 -7.906 1.00 83.88 81 PHE A C 1
ATOM 620 O O . PHE A 1 81 ? -1.942 11.892 -8.016 1.00 83.88 81 PHE A O 1
ATOM 627 N N . GLU A 1 82 ? -3.792 10.981 -8.915 1.00 83.25 82 GLU A N 1
ATOM 628 C CA . GLU A 1 82 ? -3.585 11.522 -10.260 1.00 83.25 82 GLU A CA 1
ATOM 629 C C . GLU A 1 82 ? -3.476 13.055 -10.236 1.00 83.25 82 GLU A C 1
ATOM 631 O O . GLU A 1 82 ? -2.569 13.636 -10.829 1.00 83.25 82 GLU A O 1
ATOM 636 N N . LYS A 1 83 ? -4.342 13.721 -9.462 1.00 85.88 83 LYS A N 1
ATOM 637 C CA . LYS A 1 83 ? -4.314 15.181 -9.309 1.00 85.88 83 LYS A CA 1
ATOM 638 C C . LYS A 1 83 ? -3.124 15.688 -8.483 1.00 85.88 83 LYS A C 1
ATOM 640 O O . LYS A 1 83 ? -2.632 16.784 -8.744 1.00 85.88 83 LYS A O 1
ATOM 645 N N . ALA A 1 84 ? -2.699 14.946 -7.461 1.00 83.88 84 ALA A N 1
ATOM 646 C CA . ALA A 1 84 ? -1.645 15.370 -6.538 1.00 83.88 84 ALA A CA 1
ATOM 647 C C . ALA A 1 84 ? -0.227 15.173 -7.099 1.00 83.88 84 ALA A C 1
ATOM 649 O O . ALA A 1 84 ? 0.703 15.826 -6.625 1.00 83.88 84 ALA A O 1
ATOM 650 N N . CYS A 1 85 ? -0.053 14.302 -8.097 1.00 79.81 85 CYS A N 1
ATOM 651 C CA . CYS A 1 85 ? 1.258 13.914 -8.616 1.00 79.81 85 CYS A CA 1
ATOM 652 C C . CYS A 1 85 ? 1.434 14.212 -10.122 1.00 79.81 85 CYS A C 1
ATOM 654 O O . CYS A 1 85 ? 1.606 13.280 -10.914 1.00 79.81 85 CYS A O 1
ATOM 656 N N . PRO A 1 86 ? 1.454 15.495 -10.544 1.00 70.69 86 PRO A N 1
ATOM 657 C CA . PRO A 1 86 ? 1.716 15.864 -11.933 1.00 70.69 86 PRO A CA 1
ATOM 658 C C . PRO A 1 86 ? 3.170 15.516 -12.296 1.00 70.69 86 PRO A C 1
ATOM 660 O O . PRO A 1 86 ? 4.108 16.122 -11.788 1.00 70.69 86 PRO A O 1
ATOM 663 N N . GLY A 1 87 ? 3.369 14.504 -13.142 1.00 74.50 87 GLY A N 1
ATOM 664 C CA . GLY A 1 87 ? 4.697 13.989 -13.523 1.00 74.50 87 GLY A CA 1
ATOM 665 C C . GLY A 1 87 ? 4.874 12.484 -13.299 1.00 74.50 87 GLY A C 1
ATOM 666 O O . GLY A 1 87 ? 5.857 11.897 -13.758 1.00 74.50 87 GLY A O 1
ATOM 667 N N . ILE A 1 88 ? 3.902 11.847 -12.645 1.00 82.31 88 ILE A N 1
ATOM 668 C CA . ILE A 1 88 ? 3.791 10.392 -12.555 1.00 82.31 88 ILE A CA 1
ATOM 669 C C . ILE A 1 88 ? 2.703 9.931 -13.525 1.00 82.31 88 ILE A C 1
ATOM 671 O O . ILE A 1 88 ? 1.584 10.435 -13.499 1.00 82.31 88 ILE A O 1
ATOM 675 N N . SER A 1 89 ? 3.019 8.947 -14.366 1.00 86.44 89 SER A N 1
ATOM 676 C CA . SER A 1 89 ? 2.012 8.217 -15.134 1.00 86.44 89 SER A CA 1
ATOM 677 C C . SER A 1 89 ? 1.413 7.155 -14.218 1.00 86.44 89 SER A C 1
ATOM 679 O O . SER A 1 89 ? 1.993 6.081 -14.031 1.00 86.44 89 SER A O 1
ATOM 681 N N . LEU A 1 90 ? 0.296 7.505 -13.576 1.00 86.69 90 LEU A N 1
ATOM 682 C CA . LEU A 1 90 ? -0.446 6.593 -12.717 1.00 86.69 90 LEU A CA 1
ATOM 683 C C . LEU A 1 90 ? -1.247 5.623 -13.586 1.00 86.69 90 LEU A C 1
ATOM 685 O O . LEU A 1 90 ? -2.060 6.034 -14.409 1.00 86.69 90 LEU A O 1
ATOM 689 N N . ILE A 1 91 ? -1.013 4.333 -13.393 1.00 85.19 91 ILE A N 1
ATOM 690 C CA . ILE A 1 91 ? -1.655 3.258 -14.143 1.00 85.19 91 ILE A CA 1
ATOM 691 C C . ILE A 1 91 ? -2.523 2.483 -13.159 1.00 85.19 91 ILE A C 1
ATOM 693 O O . ILE A 1 91 ? -2.075 2.130 -12.064 1.00 85.19 91 ILE A O 1
ATOM 697 N N . LYS A 1 92 ? -3.778 2.212 -13.513 1.00 80.62 92 LYS A N 1
ATOM 698 C CA . LYS A 1 92 ? -4.561 1.261 -12.725 1.00 80.62 92 LYS A CA 1
ATOM 699 C C . LYS A 1 92 ? -3.972 -0.120 -12.936 1.00 80.62 92 LYS A C 1
ATOM 701 O O . LYS A 1 92 ? -3.643 -0.485 -14.059 1.00 80.62 92 LYS A O 1
ATOM 706 N N . ALA A 1 93 ? -3.855 -0.909 -11.879 1.00 71.94 93 ALA A N 1
ATOM 707 C CA . ALA A 1 93 ? -3.271 -2.238 -12.010 1.00 71.94 93 ALA A CA 1
ATOM 708 C C . ALA A 1 93 ? -3.988 -3.142 -13.040 1.00 71.94 93 ALA A C 1
ATOM 710 O O . ALA A 1 93 ? -3.325 -3.950 -13.685 1.00 71.94 93 ALA A O 1
ATOM 711 N N . GLU A 1 94 ? -5.296 -2.949 -13.246 1.00 73.62 94 GLU A N 1
ATOM 712 C CA . GLU A 1 94 ? -6.099 -3.611 -14.293 1.00 73.62 94 GLU A CA 1
ATOM 713 C C . GLU A 1 94 ? -5.651 -3.269 -15.722 1.00 73.62 94 GLU A C 1
ATOM 715 O O . GLU A 1 94 ? -5.647 -4.133 -16.597 1.00 73.62 94 GLU A O 1
ATOM 720 N N . ASP A 1 95 ? -5.166 -2.047 -15.933 1.00 77.75 95 ASP A N 1
ATOM 721 C CA . ASP A 1 95 ? -4.670 -1.565 -17.223 1.00 77.75 95 ASP A CA 1
ATOM 722 C C . ASP A 1 95 ? -3.190 -1.922 -17.447 1.00 77.75 95 ASP A C 1
ATOM 724 O O . ASP A 1 95 ? -2.657 -1.758 -18.545 1.00 77.75 95 ASP A O 1
ATOM 728 N N . ALA A 1 96 ? -2.497 -2.428 -16.419 1.00 69.69 96 ALA A N 1
ATOM 729 C CA . ALA A 1 96 ? -1.083 -2.794 -16.496 1.00 69.69 96 ALA A CA 1
ATOM 730 C C . ALA A 1 96 ? -0.833 -4.119 -17.247 1.00 69.69 96 ALA A C 1
ATOM 732 O O . ALA A 1 96 ? 0.317 -4.528 -17.392 1.00 69.69 96 ALA A O 1
ATOM 733 N N . GLY A 1 97 ? -1.889 -4.808 -17.702 1.00 66.31 97 GLY A N 1
ATOM 734 C CA . GLY A 1 97 ? -1.796 -6.069 -18.449 1.00 66.31 97 GLY A CA 1
ATOM 735 C C . GLY A 1 97 ? -1.356 -7.273 -17.609 1.00 66.31 97 GLY A C 1
ATOM 736 O O . GLY A 1 97 ? -1.135 -8.351 -18.157 1.00 66.31 97 GLY A O 1
ATOM 737 N N . ASN A 1 98 ? -1.237 -7.107 -16.286 1.00 67.88 98 ASN A N 1
ATOM 738 C CA . ASN A 1 98 ? -0.804 -8.151 -15.366 1.00 67.88 98 ASN A CA 1
ATOM 739 C C . ASN A 1 98 ? -1.859 -8.420 -14.279 1.00 67.88 98 ASN A C 1
ATOM 741 O O . ASN A 1 98 ? -2.062 -7.633 -13.349 1.00 67.88 98 ASN A O 1
ATOM 745 N N . ASN A 1 99 ? -2.493 -9.593 -14.365 1.00 67.75 99 ASN A N 1
ATOM 746 C CA . ASN A 1 99 ? -3.539 -10.028 -13.437 1.00 67.75 99 ASN A CA 1
ATOM 747 C C . ASN A 1 99 ? -3.050 -10.148 -11.980 1.00 67.75 99 ASN A C 1
ATOM 749 O O . ASN A 1 99 ? -3.863 -10.032 -11.063 1.00 67.75 99 ASN A O 1
ATOM 753 N N . LEU A 1 100 ? -1.740 -10.329 -11.743 1.00 72.50 100 LEU A N 1
ATOM 754 C CA . LEU A 1 100 ? -1.165 -10.388 -10.389 1.00 72.50 100 LEU A CA 1
ATOM 755 C C . LEU A 1 100 ? -1.308 -9.071 -9.622 1.00 72.50 100 LEU A C 1
ATOM 757 O O . LEU A 1 100 ? -1.390 -9.089 -8.397 1.00 72.50 100 LEU A O 1
ATOM 761 N N . LEU A 1 101 ? -1.345 -7.938 -10.326 1.00 71.50 101 LEU A N 1
ATOM 762 C CA . LEU A 1 101 ? -1.454 -6.613 -9.709 1.00 71.50 101 LEU A CA 1
ATOM 763 C C . LEU A 1 101 ? -2.915 -6.184 -9.500 1.00 71.50 101 LEU A C 1
ATOM 765 O O . LEU A 1 101 ? -3.196 -5.307 -8.685 1.00 71.50 101 LEU A O 1
ATOM 769 N N . SER A 1 102 ? -3.836 -6.803 -10.241 1.00 68.94 102 SER A N 1
ATOM 770 C CA . SER A 1 102 ? -5.265 -6.458 -10.273 1.00 68.94 102 SER A CA 1
ATOM 771 C C . SER A 1 102 ? -6.087 -7.175 -9.197 1.00 68.94 102 SER A C 1
ATOM 773 O O . SER A 1 102 ? -7.186 -6.738 -8.860 1.00 68.94 102 SER A O 1
ATOM 775 N N . GLY A 1 103 ? -5.570 -8.300 -8.694 1.00 71.50 103 GLY A N 1
ATOM 776 C CA . GLY A 1 103 ? -6.224 -9.155 -7.709 1.00 71.50 103 GLY A CA 1
ATOM 777 C C . GLY A 1 103 ? -5.615 -9.048 -6.311 1.00 71.50 103 GLY A C 1
ATOM 778 O O . GLY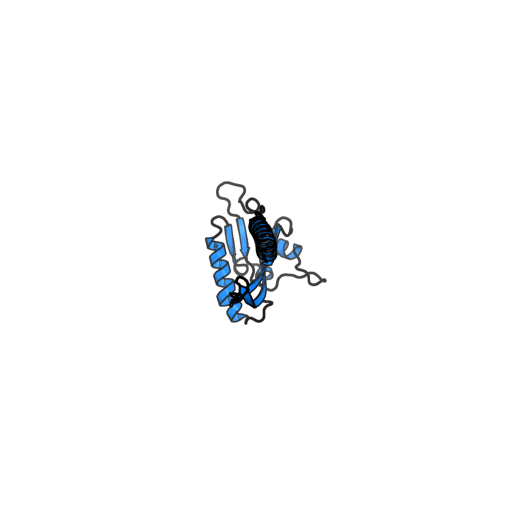 A 1 103 ? -5.121 -8.007 -5.885 1.00 71.50 103 GLY A O 1
ATOM 779 N N . LYS A 1 104 ? -5.652 -10.160 -5.573 1.00 78.31 104 LYS A N 1
ATOM 780 C CA . LYS A 1 104 ? -5.013 -10.264 -4.259 1.00 78.31 104 LYS A CA 1
ATOM 781 C C . LYS A 1 104 ? -3.495 -10.257 -4.427 1.00 78.31 104 LYS A C 1
ATOM 783 O O . LYS A 1 104 ? -2.966 -11.070 -5.186 1.00 78.31 104 LYS A O 1
ATOM 788 N N . LEU A 1 105 ? -2.807 -9.390 -3.683 1.00 84.19 105 LEU A N 1
ATOM 789 C CA . LEU A 1 105 ? -1.350 -9.324 -3.730 1.00 84.19 105 LEU A CA 1
ATOM 790 C C . LEU A 1 105 ? -0.720 -10.691 -3.436 1.00 84.19 105 LEU A C 1
ATOM 792 O O . LEU A 1 105 ? -1.186 -11.393 -2.525 1.00 84.19 105 LEU A O 1
ATOM 796 N N . PRO A 1 106 ? 0.363 -11.053 -4.14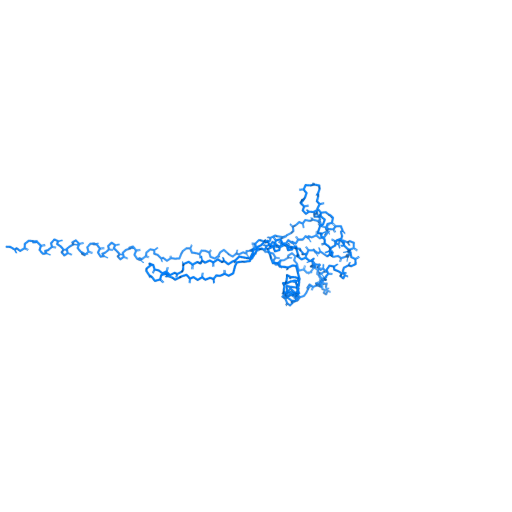6 1.00 87.69 106 PRO A N 1
ATOM 797 C CA . PRO A 1 106 ? 1.052 -12.307 -3.907 1.00 87.69 106 PRO A CA 1
ATOM 798 C C . PRO A 1 106 ? 1.568 -12.344 -2.467 1.00 87.69 106 PRO A C 1
ATOM 800 O O . PRO A 1 106 ? 2.078 -11.352 -1.936 1.00 87.69 106 PRO A O 1
ATOM 803 N N . LYS A 1 107 ? 1.403 -13.501 -1.824 1.00 89.31 107 LYS A N 1
ATOM 804 C CA . LYS A 1 107 ? 1.884 -13.754 -0.467 1.00 89.31 107 LYS A CA 1
ATOM 805 C C . LYS A 1 107 ? 2.944 -14.854 -0.477 1.00 89.31 107 LYS A C 1
ATOM 807 O O . LYS A 1 107 ? 2.887 -15.773 -1.295 1.00 89.31 107 LYS A O 1
ATOM 812 N N . THR A 1 108 ? 3.892 -14.760 0.444 1.00 90.19 108 THR A N 1
ATOM 813 C CA . THR A 1 108 ? 4.880 -15.800 0.729 1.00 90.19 108 THR A CA 1
ATOM 814 C C . THR A 1 108 ? 4.218 -16.973 1.460 1.00 90.19 108 THR A C 1
ATOM 816 O O . THR A 1 108 ? 3.074 -16.884 1.912 1.00 90.19 108 THR A O 1
ATOM 819 N N . ALA A 1 109 ? 4.955 -18.070 1.652 1.00 88.94 109 ALA A N 1
ATOM 820 C CA . ALA A 1 109 ? 4.487 -19.205 2.454 1.00 88.94 109 ALA A CA 1
ATOM 821 C C . ALA A 1 109 ? 4.162 -18.826 3.916 1.00 88.94 109 ALA A C 1
ATOM 823 O O . ALA A 1 109 ? 3.342 -19.483 4.549 1.00 88.94 109 ALA A O 1
ATOM 824 N N . SER A 1 110 ? 4.764 -17.752 4.442 1.00 88.31 110 SER A N 1
ATOM 825 C CA . SER A 1 110 ? 4.463 -17.209 5.774 1.00 88.31 110 SER A CA 1
ATOM 826 C C . SER A 1 110 ? 3.253 -16.265 5.797 1.00 88.31 110 SER A C 1
ATOM 828 O O . SER A 1 110 ? 2.937 -15.704 6.843 1.00 88.31 110 SER A O 1
ATOM 830 N N . GLY A 1 111 ? 2.578 -16.058 4.660 1.00 84.62 111 GLY A N 1
ATOM 831 C CA . GLY A 1 111 ? 1.417 -15.171 4.539 1.00 84.62 111 GLY A CA 1
ATOM 832 C C . GLY A 1 111 ? 1.762 -13.681 4.435 1.00 84.62 111 GLY A C 1
ATOM 833 O O . GLY A 1 111 ? 0.859 -12.850 4.347 1.00 84.62 111 GLY A O 1
ATOM 834 N N . GLN A 1 112 ? 3.049 -13.328 4.415 1.00 85.44 112 GLN A N 1
ATOM 835 C CA . GLN A 1 112 ? 3.503 -11.952 4.212 1.00 85.44 112 GLN A CA 1
ATOM 836 C C . GLN A 1 112 ? 3.398 -11.560 2.739 1.00 85.44 112 GLN A C 1
ATOM 838 O O . GLN A 1 112 ? 3.409 -12.422 1.869 1.00 85.44 112 GLN A O 1
ATOM 843 N N . THR A 1 113 ? 3.307 -10.267 2.437 1.00 86.62 113 THR A N 1
ATOM 844 C CA . THR A 1 113 ? 3.349 -9.791 1.048 1.00 86.62 113 THR A CA 1
ATOM 845 C C . THR A 1 113 ? 4.684 -10.156 0.394 1.00 86.62 113 THR A C 1
ATOM 847 O O . THR A 1 113 ? 5.746 -9.844 0.925 1.00 86.62 113 THR A O 1
ATOM 850 N N . ASP A 1 114 ? 4.620 -10.816 -0.761 1.00 91.06 114 ASP A N 1
ATOM 851 C CA . ASP A 1 114 ? 5.782 -11.250 -1.534 1.00 91.06 114 ASP A CA 1
ATOM 852 C C . ASP A 1 114 ? 6.270 -10.097 -2.420 1.00 91.06 114 ASP A C 1
ATOM 854 O O . ASP A 1 114 ? 5.805 -9.903 -3.547 1.00 91.06 114 ASP A O 1
ATOM 858 N N . SER A 1 115 ? 7.185 -9.288 -1.880 1.00 90.44 115 SER A N 1
ATOM 859 C CA . SER A 1 115 ? 7.714 -8.116 -2.584 1.00 90.44 115 SER A CA 1
ATOM 860 C C . SER A 1 115 ? 8.475 -8.487 -3.857 1.00 90.44 115 SER A C 1
ATOM 862 O O . SER A 1 115 ? 8.476 -7.707 -4.808 1.00 90.44 115 SER A O 1
ATOM 864 N N . PHE A 1 116 ? 9.069 -9.683 -3.907 1.00 90.94 116 PHE A N 1
ATOM 865 C CA . PHE A 1 116 ? 9.781 -10.166 -5.084 1.00 90.94 116 PHE A CA 1
ATOM 866 C C . PHE A 1 116 ? 8.815 -10.409 -6.246 1.00 90.94 116 PHE A C 1
ATOM 868 O O . PHE A 1 116 ? 9.035 -9.883 -7.336 1.00 90.94 116 PHE A O 1
ATOM 875 N N . LYS A 1 117 ? 7.698 -11.110 -6.003 1.00 91.62 117 LYS A N 1
ATOM 876 C CA . LYS A 1 117 ? 6.660 -11.329 -7.028 1.00 91.62 117 LYS A CA 1
ATOM 877 C C . LYS A 1 117 ? 5.969 -10.044 -7.468 1.00 91.62 117 LYS A C 1
ATOM 879 O O . LYS A 1 117 ? 5.640 -9.902 -8.641 1.00 91.62 117 LYS A O 1
ATOM 884 N N . ILE A 1 118 ? 5.756 -9.097 -6.550 1.00 90.88 118 ILE A N 1
ATOM 885 C CA . ILE A 1 118 ? 5.225 -7.769 -6.902 1.00 90.88 118 ILE A CA 1
ATOM 886 C C . ILE A 1 118 ? 6.182 -7.058 -7.860 1.00 90.88 118 ILE A C 1
ATOM 888 O O . ILE A 1 118 ? 5.756 -6.530 -8.883 1.00 90.88 118 ILE A O 1
ATOM 892 N N . ALA A 1 119 ? 7.476 -7.066 -7.552 1.00 91.44 119 ALA A N 1
ATOM 893 C CA . ALA A 1 119 ? 8.485 -6.404 -8.365 1.00 91.44 119 ALA A CA 1
ATOM 894 C C . ALA A 1 119 ? 8.702 -7.082 -9.720 1.00 91.44 119 ALA A C 1
ATOM 896 O O . ALA A 1 119 ? 8.917 -6.401 -10.715 1.00 91.44 119 ALA A O 1
ATOM 897 N N . GLU A 1 120 ? 8.637 -8.412 -9.773 1.00 91.69 120 GLU A N 1
ATOM 898 C CA . GLU A 1 120 ? 8.625 -9.183 -11.019 1.00 91.69 120 GLU A CA 1
ATOM 899 C C . GLU A 1 120 ? 7.436 -8.788 -11.899 1.00 91.69 120 GLU A C 1
ATOM 901 O O . GLU A 1 120 ? 7.641 -8.305 -13.010 1.00 91.69 120 GLU A O 1
ATOM 906 N N . ALA A 1 121 ? 6.216 -8.831 -11.355 1.00 90.25 121 ALA A N 1
ATOM 907 C CA . ALA A 1 121 ? 5.016 -8.406 -12.071 1.00 90.25 121 ALA A CA 1
ATOM 908 C C . ALA A 1 121 ? 5.096 -6.944 -12.546 1.00 90.25 121 ALA A C 1
ATOM 910 O O . ALA A 1 121 ? 4.630 -6.608 -13.636 1.00 90.25 121 ALA A O 1
ATOM 911 N N . GLY A 1 122 ? 5.708 -6.076 -11.736 1.00 90.38 122 GLY A N 1
ATOM 912 C CA . GLY A 1 122 ? 5.952 -4.684 -12.084 1.00 90.38 122 GLY A CA 1
ATOM 913 C C . GLY A 1 122 ? 6.950 -4.500 -13.222 1.00 90.38 122 GLY A C 1
ATOM 914 O O . GLY A 1 122 ? 6.688 -3.720 -14.138 1.00 90.38 122 GLY A O 1
ATOM 915 N N . ARG A 1 123 ? 8.063 -5.241 -13.205 1.00 90.31 123 ARG A N 1
ATOM 916 C CA . ARG A 1 123 ? 9.061 -5.233 -14.285 1.00 90.31 123 ARG A CA 1
ATOM 917 C C . ARG A 1 123 ? 8.464 -5.719 -15.598 1.00 90.31 123 ARG A C 1
ATOM 919 O O . ARG A 1 123 ? 8.659 -5.050 -16.610 1.00 90.31 123 ARG A O 1
ATOM 926 N N . ASP A 1 124 ? 7.687 -6.797 -15.563 1.00 89.81 124 ASP A N 1
ATOM 927 C CA . ASP A 1 124 ? 7.016 -7.344 -16.748 1.00 89.81 124 ASP A CA 1
ATOM 928 C C . ASP A 1 124 ? 6.046 -6.330 -17.374 1.00 89.81 124 ASP A C 1
ATOM 930 O O . ASP A 1 124 ? 5.942 -6.224 -18.594 1.00 89.81 124 ASP A O 1
ATOM 934 N N . ALA A 1 125 ? 5.385 -5.521 -16.541 1.00 88.31 125 ALA A N 1
ATOM 935 C CA . ALA A 1 125 ? 4.498 -4.443 -16.979 1.00 88.31 125 ALA A CA 1
ATOM 936 C C . ALA A 1 125 ? 5.236 -3.132 -17.346 1.00 88.31 125 ALA A C 1
ATOM 938 O O . ALA A 1 125 ? 4.607 -2.144 -17.748 1.00 88.31 125 ALA A O 1
ATOM 939 N N . GLY A 1 126 ? 6.567 -3.083 -17.213 1.00 88.75 126 GLY A N 1
ATOM 940 C CA . GLY A 1 126 ? 7.387 -1.892 -17.456 1.00 88.75 126 GLY A CA 1
ATOM 941 C C . GLY A 1 126 ? 7.128 -0.753 -16.463 1.00 88.75 126 GLY A C 1
ATOM 942 O O . GLY A 1 126 ? 7.159 0.421 -16.848 1.00 88.75 126 GLY A O 1
ATOM 943 N N . LEU A 1 127 ? 6.799 -1.090 -15.215 1.00 90.25 127 LEU A N 1
ATOM 944 C CA . LEU A 1 127 ? 6.543 -0.155 -14.122 1.00 90.25 127 LEU A CA 1
ATOM 945 C C . LEU A 1 127 ? 7.836 0.179 -13.374 1.00 90.25 127 LEU A C 1
ATOM 947 O O . LEU A 1 127 ? 8.740 -0.643 -13.240 1.00 90.25 127 LEU A O 1
ATOM 951 N N . ASN A 1 128 ? 7.913 1.400 -12.853 1.00 91.50 128 ASN A N 1
ATOM 952 C CA . ASN A 1 128 ? 8.994 1.826 -11.971 1.00 91.50 128 ASN A CA 1
ATOM 953 C C . ASN A 1 128 ? 8.684 1.511 -10.508 1.00 91.50 128 ASN A C 1
ATOM 955 O O . ASN A 1 128 ? 9.576 1.120 -9.764 1.00 91.50 128 ASN A O 1
ATOM 959 N N . ALA A 1 129 ? 7.431 1.688 -10.097 1.00 91.88 129 ALA A N 1
ATOM 960 C CA . ALA A 1 129 ? 7.001 1.405 -8.739 1.00 91.88 129 ALA A CA 1
ATOM 961 C C . ALA A 1 129 ? 5.555 0.908 -8.706 1.00 91.88 129 ALA A C 1
ATOM 963 O O . ALA A 1 129 ? 4.765 1.170 -9.616 1.00 91.88 129 ALA A O 1
ATOM 964 N N . ILE A 1 130 ? 5.215 0.211 -7.627 1.00 91.56 130 ILE A N 1
ATOM 965 C CA . ILE A 1 130 ? 3.858 -0.245 -7.338 1.00 91.56 130 ILE A CA 1
ATOM 966 C C . ILE A 1 130 ? 3.452 0.295 -5.974 1.00 91.56 130 ILE A C 1
ATOM 968 O O . ILE A 1 130 ? 4.148 0.078 -4.982 1.00 91.56 130 ILE A O 1
ATOM 972 N N . ILE A 1 131 ? 2.317 0.984 -5.942 1.00 91.00 131 ILE A N 1
ATOM 973 C CA . ILE A 1 131 ? 1.648 1.443 -4.732 1.00 91.00 131 ILE A CA 1
ATOM 974 C C . ILE A 1 131 ? 0.545 0.446 -4.404 1.00 91.00 131 ILE A C 1
ATOM 976 O O . ILE A 1 131 ? -0.283 0.104 -5.249 1.00 91.00 131 ILE A O 1
ATOM 980 N N . THR A 1 132 ? 0.518 0.008 -3.156 1.00 90.12 132 THR A N 1
ATOM 981 C CA . THR A 1 132 ? -0.512 -0.880 -2.635 1.00 90.12 132 THR A CA 1
ATOM 982 C C . THR A 1 132 ? -0.889 -0.484 -1.218 1.00 90.12 132 THR A C 1
ATOM 984 O O . THR A 1 132 ? -0.199 0.310 -0.579 1.00 90.12 132 THR A O 1
ATOM 987 N N . GLY A 1 133 ? -1.973 -1.042 -0.702 1.00 89.81 133 GLY A N 1
ATOM 988 C CA . GLY A 1 133 ? -2.400 -0.744 0.646 1.00 89.81 133 GLY A CA 1
ATOM 989 C C . GLY A 1 133 ? -3.581 -1.567 1.110 1.00 89.81 133 GLY A C 1
ATOM 990 O O . GLY A 1 133 ? -4.134 -2.384 0.373 1.00 89.81 133 GLY A O 1
ATOM 991 N N . SER A 1 134 ? -3.950 -1.343 2.362 1.00 89.25 134 SER A N 1
ATOM 992 C CA . SER A 1 134 ? -5.122 -1.940 2.979 1.00 89.25 134 SER A CA 1
ATOM 993 C C . SER A 1 134 ? -5.838 -0.928 3.854 1.00 89.25 134 SER A C 1
ATOM 995 O O . SER A 1 134 ? -5.201 -0.210 4.622 1.00 89.25 134 SER A O 1
ATOM 997 N N . LEU A 1 135 ? -7.163 -0.899 3.761 1.00 89.81 135 LEU A N 1
ATOM 998 C CA . LEU A 1 135 ? -8.003 -0.287 4.778 1.00 89.81 135 LEU A CA 1
ATOM 999 C C . LEU A 1 135 ? -8.161 -1.298 5.912 1.00 89.81 135 LEU A C 1
ATOM 1001 O O . LEU A 1 135 ? -8.742 -2.363 5.708 1.00 89.81 135 LEU A O 1
ATOM 1005 N N . ASN A 1 136 ? -7.607 -0.982 7.076 1.00 90.62 136 ASN A N 1
ATOM 1006 C CA . ASN A 1 136 ? -7.572 -1.885 8.219 1.00 90.62 136 ASN A CA 1
ATOM 1007 C C . ASN A 1 136 ? -8.813 -1.726 9.097 1.00 90.62 136 ASN A C 1
ATOM 1009 O O . ASN A 1 136 ? -9.411 -2.730 9.467 1.00 90.62 136 ASN A O 1
ATOM 1013 N N . ASP A 1 137 ? -9.215 -0.489 9.390 1.00 89.00 137 ASP A N 1
ATOM 1014 C CA . ASP A 1 137 ? -10.392 -0.203 10.211 1.00 89.00 137 ASP A CA 1
ATOM 1015 C C . ASP A 1 137 ? -10.983 1.179 9.896 1.00 89.00 137 ASP A C 1
ATOM 1017 O O . ASP A 1 137 ? -10.285 2.076 9.416 1.00 89.00 137 ASP A O 1
ATOM 1021 N N . ILE A 1 138 ? -12.276 1.354 10.177 1.00 87.12 138 ILE A N 1
ATOM 1022 C CA . ILE A 1 138 ? -12.930 2.666 10.223 1.00 87.12 138 ILE A CA 1
ATOM 1023 C C . ILE A 1 138 ? -13.761 2.734 11.495 1.00 87.12 138 ILE A C 1
ATOM 1025 O O . ILE A 1 138 ? -14.856 2.198 11.542 1.00 87.12 138 ILE A O 1
ATOM 1029 N N . SER A 1 139 ? -13.303 3.436 12.521 1.00 86.81 139 SER A N 1
ATOM 1030 C CA . SER A 1 139 ? -13.994 3.478 13.811 1.00 86.81 139 SER A CA 1
ATOM 1031 C C . SER A 1 139 ? -14.497 4.873 14.173 1.00 86.81 139 SER A C 1
ATOM 1033 O O . SER A 1 139 ? -13.908 5.899 13.836 1.00 86.81 139 SER A O 1
ATOM 1035 N N . GLY A 1 140 ? -15.625 4.921 14.883 1.00 87.12 140 GLY A N 1
ATOM 1036 C CA . GLY A 1 140 ? -16.091 6.129 15.557 1.00 87.12 140 GLY A CA 1
ATOM 1037 C C . GLY A 1 140 ? -15.405 6.254 16.913 1.00 87.12 140 GLY A C 1
ATOM 1038 O O . GLY A 1 140 ? -15.553 5.379 17.762 1.00 87.12 140 GLY A O 1
ATOM 1039 N N . VAL A 1 141 ? -14.664 7.335 17.127 1.00 89.00 141 VAL A N 1
ATOM 1040 C CA . VAL A 1 141 ? -13.953 7.615 18.376 1.00 89.00 141 VAL A CA 1
ATOM 1041 C C . VAL A 1 141 ? -14.601 8.807 19.063 1.00 89.00 141 VAL A C 1
ATOM 1043 O O . VAL A 1 141 ? -14.728 9.884 18.483 1.00 89.00 141 VAL A O 1
ATOM 1046 N N . GLU A 1 142 ? -15.000 8.622 20.316 1.00 91.12 142 GLU A N 1
ATOM 1047 C CA . GLU A 1 142 ? -15.445 9.711 21.178 1.00 91.12 142 GLU A CA 1
ATOM 1048 C C . GLU A 1 142 ? -14.251 10.247 21.974 1.00 91.12 142 GLU A C 1
ATOM 1050 O O . GLU A 1 142 ? -13.608 9.517 22.725 1.00 91.12 142 GLU A O 1
ATOM 1055 N N . GLU A 1 143 ? -13.951 11.534 21.821 1.00 89.12 143 GLU A N 1
ATOM 1056 C CA . GLU A 1 143 ? -12.924 12.221 22.600 1.00 89.12 143 GLU A CA 1
ATOM 1057 C C . GLU A 1 143 ? -13.551 13.334 23.439 1.00 89.12 143 GLU A C 1
ATOM 1059 O O . GLU A 1 143 ? -14.218 14.235 22.920 1.00 89.12 143 GLU A O 1
ATOM 1064 N N . ASN A 1 144 ? -13.273 13.325 24.743 1.00 87.19 144 ASN A N 1
ATOM 1065 C CA . ASN A 1 144 ? -13.612 14.437 25.622 1.00 87.19 144 ASN A CA 1
ATOM 1066 C C . ASN A 1 144 ? -12.610 15.577 25.421 1.00 87.19 144 ASN A C 1
ATOM 1068 O O . ASN A 1 144 ? -11.458 15.485 25.843 1.00 87.19 144 ASN A O 1
ATOM 1072 N N . LYS A 1 145 ? -13.048 16.670 24.783 1.00 86.38 145 LYS A N 1
ATOM 1073 C CA . LYS A 1 145 ? -12.221 17.871 24.578 1.00 86.38 145 LYS A CA 1
ATOM 1074 C C . LYS A 1 145 ? -12.729 19.035 25.414 1.00 86.38 145 LYS A C 1
ATOM 1076 O O . LYS A 1 145 ? -13.910 19.366 25.377 1.00 86.38 145 LYS A O 1
ATOM 1081 N N . GLY A 1 146 ? -11.815 19.694 26.119 1.00 82.75 146 GLY A N 1
ATOM 1082 C CA . GLY A 1 146 ? -12.053 20.922 26.876 1.00 82.75 146 GLY A CA 1
ATOM 1083 C C . GLY A 1 146 ? -11.186 20.987 28.130 1.00 82.75 146 GLY A C 1
ATOM 1084 O O . GLY A 1 146 ? -10.342 20.123 28.352 1.00 82.75 146 GLY A O 1
ATOM 1085 N N . PHE A 1 147 ? -11.384 22.026 28.935 1.00 83.50 147 PHE A N 1
ATOM 1086 C CA . PHE A 1 147 ? -10.614 22.259 30.156 1.00 83.50 147 PHE A CA 1
ATOM 1087 C C . PHE A 1 147 ? -11.505 22.095 31.391 1.00 83.50 147 PHE A C 1
ATOM 1089 O O . PHE A 1 147 ? -12.568 22.715 31.470 1.00 83.50 147 PHE A O 1
ATOM 1096 N N . LEU A 1 148 ? -11.063 21.273 32.351 1.00 80.12 148 LEU A N 1
ATOM 1097 C CA . LEU A 1 148 ? -11.761 20.989 33.614 1.00 80.12 148 LEU A CA 1
ATOM 1098 C C . LEU A 1 148 ? -13.251 20.635 33.394 1.00 80.12 148 LEU A C 1
ATOM 1100 O O . LEU A 1 148 ? -13.567 19.639 32.745 1.00 80.12 148 LEU A O 1
ATOM 1104 N N . TRP A 1 149 ? -14.168 21.456 33.914 1.00 78.06 149 TRP A N 1
ATOM 1105 C CA . TRP A 1 149 ? -15.621 21.252 33.855 1.00 78.06 149 TRP A CA 1
ATOM 1106 C C . TRP A 1 149 ? -16.274 21.673 32.532 1.00 78.06 149 TRP A C 1
ATOM 1108 O O . TRP A 1 149 ? -17.474 21.490 32.363 1.00 78.06 149 TRP A O 1
ATOM 1118 N N . PHE A 1 150 ? -15.505 22.210 31.582 1.00 82.25 150 PHE A N 1
ATOM 1119 C CA . PHE A 1 150 ? -15.997 22.591 30.254 1.00 82.25 150 PHE A CA 1
ATOM 1120 C C . PHE A 1 150 ? -15.636 21.565 29.171 1.00 82.25 150 PHE A C 1
ATOM 1122 O O . PHE A 1 150 ? -15.639 21.897 27.983 1.00 82.25 150 PHE A O 1
ATOM 1129 N N . SER A 1 151 ? -15.293 20.330 29.555 1.00 84.62 151 SER A N 1
ATOM 1130 C CA . SER A 1 151 ? -15.101 19.249 28.588 1.00 84.62 151 SER A CA 1
ATOM 1131 C C . SER A 1 151 ? -16.434 18.827 27.970 1.00 84.62 151 SER A C 1
ATOM 1133 O O . SER A 1 151 ? -17.468 18.771 28.634 1.00 84.62 151 SER A O 1
ATOM 1135 N N . ARG A 1 152 ? -16.420 18.592 26.658 1.00 85.75 152 ARG A N 1
ATOM 1136 C CA . ARG A 1 152 ? -17.550 18.045 25.908 1.00 85.75 152 ARG A CA 1
ATOM 1137 C C . ARG A 1 152 ? -17.076 16.872 25.065 1.00 85.75 152 ARG A C 1
ATOM 1139 O O . ARG A 1 152 ? -16.007 16.953 24.450 1.00 85.75 152 ARG A O 1
ATOM 1146 N N . SER A 1 153 ? -17.915 15.848 24.981 1.00 89.19 153 SER A N 1
ATOM 1147 C CA . SER A 1 153 ? -17.747 14.746 24.044 1.00 89.19 153 SER A CA 1
ATOM 1148 C C . SER A 1 153 ? -17.791 15.254 22.608 1.00 89.19 153 SER A C 1
ATOM 1150 O O . SER A 1 153 ? -18.706 15.982 22.211 1.00 89.19 153 SER A O 1
ATOM 1152 N N . LYS A 1 154 ? -16.790 14.872 21.820 1.00 89.44 154 LYS A N 1
ATOM 1153 C CA . LYS A 1 154 ? -16.764 15.061 20.373 1.00 89.44 154 LYS A CA 1
ATOM 1154 C C . LYS A 1 154 ? -16.539 13.716 19.704 1.00 89.44 154 LYS A C 1
ATOM 1156 O O . LYS A 1 154 ? -15.623 12.992 20.078 1.00 89.44 154 LYS A O 1
ATOM 1161 N N . TYR A 1 155 ? -17.350 13.423 18.699 1.00 88.25 155 TYR A N 1
ATOM 1162 C CA . TYR A 1 155 ? -17.238 12.212 17.899 1.00 88.25 155 TYR A CA 1
ATOM 1163 C C . TYR A 1 155 ? -16.397 12.492 16.656 1.00 88.25 155 TYR A C 1
ATOM 1165 O O . TYR A 1 155 ? -16.625 13.480 15.954 1.00 88.25 155 TYR A O 1
ATOM 1173 N N . PHE A 1 156 ? -15.431 11.623 16.395 1.00 86.94 156 PHE A N 1
ATOM 1174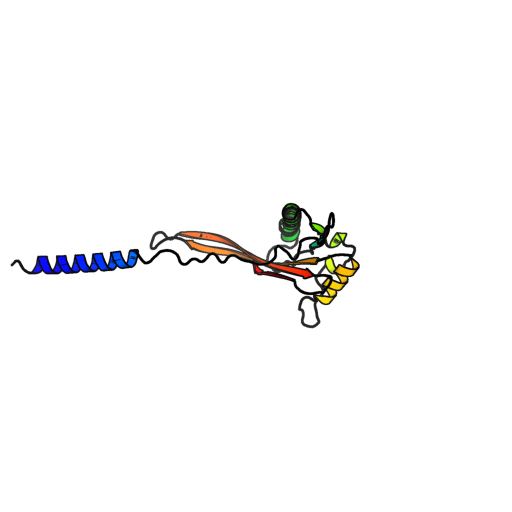 C CA . PHE A 1 156 ? -14.540 11.670 15.245 1.00 86.94 156 PHE A CA 1
ATOM 1175 C C . PHE A 1 156 ? -14.577 10.327 14.523 1.00 86.94 156 PHE A C 1
ATOM 1177 O O . PHE A 1 156 ? -14.709 9.286 15.158 1.00 86.94 156 PHE A O 1
ATOM 1184 N N . ALA A 1 157 ? -14.428 10.342 13.201 1.00 85.81 157 ALA A N 1
ATOM 1185 C CA . ALA A 1 157 ? -14.106 9.133 12.456 1.00 85.81 157 ALA A CA 1
ATOM 1186 C C . ALA A 1 157 ? -12.583 8.954 12.454 1.00 85.81 157 ALA A C 1
ATOM 1188 O O . ALA A 1 157 ? -11.849 9.889 12.126 1.00 85.81 157 ALA A O 1
ATOM 1189 N N . ARG A 1 158 ? -12.122 7.762 12.820 1.00 86.88 158 ARG A N 1
ATOM 1190 C CA . ARG A 1 158 ? -10.748 7.299 12.655 1.00 86.88 158 ARG A CA 1
ATOM 1191 C C . ARG A 1 158 ? -10.720 6.319 11.493 1.00 86.88 158 ARG A C 1
ATOM 1193 O O . ARG A 1 158 ? -11.599 5.471 11.383 1.00 86.88 158 ARG A O 1
ATOM 1200 N N . ILE A 1 159 ? -9.737 6.475 10.619 1.00 87.19 159 ILE A N 1
ATOM 1201 C CA . ILE A 1 159 ? -9.507 5.589 9.483 1.00 87.19 159 ILE A CA 1
ATOM 1202 C C . ILE A 1 159 ? -8.104 5.048 9.667 1.00 87.19 159 ILE A C 1
ATOM 1204 O O . ILE A 1 159 ? -7.167 5.839 9.631 1.00 87.19 159 ILE A O 1
ATOM 1208 N N . ASP A 1 160 ? -7.997 3.734 9.825 1.00 90.88 160 ASP A N 1
ATOM 1209 C CA . ASP A 1 160 ? -6.718 3.053 9.952 1.00 90.88 160 ASP A CA 1
ATOM 1210 C C . ASP A 1 160 ? -6.359 2.430 8.599 1.00 90.88 160 ASP A C 1
ATOM 1212 O O . ASP A 1 160 ? -7.069 1.561 8.079 1.00 90.88 160 ASP A O 1
ATOM 1216 N N . MET A 1 161 ? -5.250 2.860 8.009 1.00 89.88 161 MET A N 1
ATOM 1217 C CA . MET A 1 161 ? -4.816 2.450 6.675 1.00 89.88 161 MET A CA 1
ATOM 1218 C C . MET A 1 161 ? -3.339 2.107 6.646 1.00 89.88 161 MET A C 1
ATOM 1220 O O . MET A 1 161 ? -2.531 2.719 7.329 1.00 89.88 161 MET A O 1
ATOM 1224 N N . THR A 1 162 ? -2.958 1.170 5.787 1.00 91.75 162 THR A N 1
ATOM 1225 C CA . THR A 1 162 ? -1.554 0.934 5.452 1.00 91.75 162 THR A CA 1
ATOM 1226 C C . THR A 1 162 ? -1.329 1.207 3.977 1.00 91.75 162 THR A C 1
ATOM 1228 O O . THR A 1 162 ? -2.065 0.693 3.140 1.00 91.75 162 THR A O 1
ATOM 1231 N N . ILE A 1 163 ? -0.292 1.976 3.657 1.00 91.19 163 ILE A N 1
ATOM 1232 C CA . ILE A 1 163 ? 0.167 2.253 2.295 1.00 91.19 163 ILE A CA 1
ATOM 1233 C C . ILE A 1 163 ? 1.605 1.761 2.176 1.00 91.19 163 ILE A C 1
ATOM 1235 O O . ILE A 1 163 ? 2.439 2.061 3.024 1.00 91.19 163 ILE A O 1
ATOM 1239 N N . ASN A 1 164 ? 1.904 1.023 1.113 1.00 92.31 164 ASN A N 1
ATOM 1240 C CA . ASN A 1 164 ? 3.237 0.524 0.800 1.00 92.31 164 ASN A CA 1
ATOM 1241 C C . ASN A 1 164 ? 3.609 0.897 -0.632 1.00 92.31 164 ASN A C 1
ATOM 1243 O O . ASN A 1 164 ? 2.778 0.801 -1.537 1.00 92.31 164 ASN A O 1
ATOM 1247 N N . ILE A 1 165 ? 4.873 1.259 -0.845 1.00 92.31 165 ILE A N 1
ATOM 1248 C CA . ILE A 1 165 ? 5.427 1.483 -2.182 1.00 92.31 165 ILE A CA 1
ATOM 1249 C C . ILE A 1 165 ? 6.622 0.561 -2.378 1.00 92.31 165 ILE A C 1
ATOM 1251 O O . ILE A 1 165 ? 7.552 0.548 -1.568 1.00 92.31 165 ILE A O 1
ATOM 1255 N N . TYR A 1 166 ? 6.597 -0.190 -3.473 1.00 91.94 166 TYR A N 1
ATOM 1256 C CA . TYR A 1 166 ? 7.660 -1.103 -3.871 1.00 91.94 166 TYR A CA 1
ATOM 1257 C C . TYR A 1 166 ? 8.350 -0.586 -5.129 1.00 91.94 166 TYR A C 1
ATOM 1259 O O . TYR A 1 166 ? 7.685 -0.278 -6.119 1.00 91.94 166 TYR A O 1
ATOM 1267 N N . ASP A 1 167 ? 9.679 -0.514 -5.100 1.00 91.19 167 ASP A N 1
ATOM 1268 C CA . ASP A 1 167 ? 10.488 -0.281 -6.295 1.00 91.19 167 ASP A CA 1
ATOM 1269 C C . ASP A 1 167 ? 10.551 -1.567 -7.125 1.00 91.19 167 ASP A C 1
ATOM 1271 O O . ASP A 1 167 ? 10.961 -2.618 -6.632 1.00 91.19 167 ASP A O 1
ATOM 1275 N N . CYS A 1 168 ? 10.153 -1.490 -8.393 1.00 91.50 168 CYS A N 1
ATOM 1276 C CA . CYS A 1 168 ? 10.133 -2.656 -9.274 1.00 91.50 168 CYS A CA 1
ATOM 1277 C C . CYS A 1 168 ? 11.545 -3.075 -9.705 1.00 91.50 168 CYS A C 1
ATOM 1279 O O . CYS A 1 168 ? 11.761 -4.249 -9.996 1.00 91.50 168 CYS A O 1
ATOM 1281 N N . ALA A 1 169 ? 12.516 -2.153 -9.722 1.00 89.12 169 ALA A N 1
ATOM 1282 C CA . ALA A 1 169 ? 13.881 -2.472 -10.132 1.00 89.12 169 ALA A CA 1
ATOM 1283 C C . ALA A 1 169 ? 14.586 -3.382 -9.116 1.00 89.12 169 ALA A C 1
ATOM 1285 O O . ALA A 1 169 ? 15.265 -4.331 -9.504 1.00 89.12 169 ALA A O 1
ATOM 1286 N N . THR A 1 170 ? 14.409 -3.108 -7.821 1.00 87.75 170 THR A N 1
ATOM 1287 C CA . THR A 1 170 ? 15.083 -3.842 -6.737 1.00 87.75 170 THR A CA 1
ATOM 1288 C C . THR A 1 170 ? 14.171 -4.799 -5.968 1.00 87.75 170 THR A C 1
ATOM 1290 O O . THR A 1 170 ? 14.661 -5.669 -5.253 1.00 87.75 170 THR A O 1
ATOM 1293 N N . GLY A 1 171 ? 12.851 -4.634 -6.064 1.00 88.12 171 GLY A N 1
ATOM 1294 C CA . GLY A 1 171 ? 11.869 -5.313 -5.213 1.00 88.12 171 GLY A CA 1
ATOM 1295 C C . GLY A 1 171 ? 11.861 -4.867 -3.755 1.00 88.12 171 GLY A C 1
ATOM 1296 O O . GLY A 1 171 ? 11.258 -5.522 -2.900 1.00 88.12 171 GLY A O 1
ATOM 1297 N N . THR A 1 172 ? 12.505 -3.737 -3.467 1.00 90.44 172 THR A N 1
ATOM 1298 C CA . THR A 1 172 ? 12.571 -3.165 -2.125 1.00 90.44 172 THR A CA 1
ATOM 1299 C C . THR A 1 172 ? 11.301 -2.385 -1.809 1.00 90.44 172 THR A C 1
ATOM 1301 O O . THR A 1 172 ? 10.792 -1.631 -2.640 1.00 90.44 172 THR A O 1
ATOM 1304 N N . LYS A 1 173 ? 10.809 -2.519 -0.572 1.00 92.38 173 LYS A N 1
ATOM 1305 C CA . LYS A 1 173 ? 9.804 -1.604 -0.020 1.00 92.38 173 LYS A CA 1
ATOM 1306 C C . LYS A 1 173 ? 10.478 -0.261 0.269 1.00 92.38 173 LYS A C 1
ATOM 1308 O O . LYS A 1 173 ? 11.253 -0.158 1.214 1.00 92.38 173 LYS A O 1
ATOM 1313 N N . ILE A 1 174 ? 10.207 0.740 -0.562 1.00 91.00 174 ILE A N 1
ATOM 1314 C CA . ILE A 1 174 ? 10.822 2.075 -0.471 1.00 91.00 174 ILE A CA 1
ATOM 1315 C C . ILE A 1 174 ? 10.025 3.037 0.411 1.00 91.00 174 ILE A C 1
ATOM 1317 O O . ILE A 1 174 ? 10.553 4.066 0.826 1.00 91.00 174 ILE A O 1
ATOM 1321 N N . TYR A 1 175 ? 8.763 2.713 0.699 1.00 91.12 175 TYR A N 1
ATOM 1322 C CA . TYR A 1 175 ? 7.909 3.512 1.567 1.00 91.12 175 TYR A CA 1
ATOM 1323 C C . TYR A 1 175 ? 6.859 2.648 2.262 1.00 91.12 175 TYR A C 1
ATOM 1325 O O . TYR A 1 175 ? 6.319 1.711 1.667 1.00 91.12 175 TYR A O 1
ATOM 1333 N N . 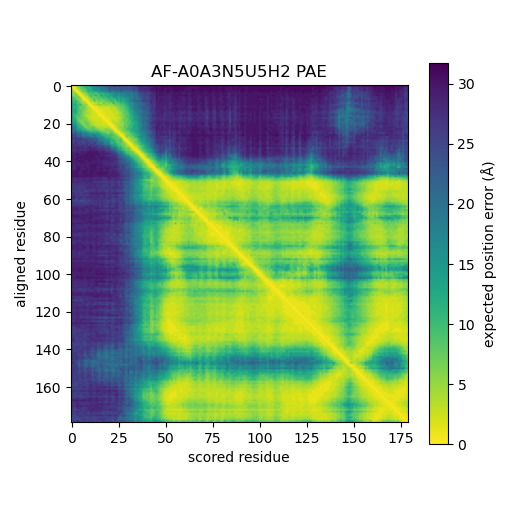GLU A 1 176 ? 6.563 3.004 3.507 1.00 91.56 176 GLU A N 1
ATOM 1334 C CA . GLU A 1 176 ? 5.460 2.476 4.298 1.00 91.56 176 GLU A CA 1
ATOM 1335 C C . GLU A 1 176 ? 4.886 3.610 5.143 1.00 91.56 176 GLU A C 1
ATOM 1337 O O . GLU A 1 176 ? 5.628 4.317 5.827 1.00 91.56 176 GLU A O 1
ATOM 1342 N N . GLU A 1 177 ? 3.568 3.768 5.111 1.00 90.56 177 GLU A N 1
ATOM 1343 C CA . GLU A 1 177 ? 2.858 4.643 6.034 1.00 90.56 177 GLU A CA 1
ATOM 1344 C C . GLU A 1 177 ? 1.646 3.920 6.606 1.00 90.56 177 GLU A C 1
ATOM 1346 O O . GLU A 1 177 ? 0.899 3.252 5.888 1.00 90.56 177 GLU A O 1
ATOM 1351 N N . ILE A 1 178 ? 1.488 4.053 7.920 1.00 89.69 178 ILE A N 1
ATOM 1352 C CA . ILE A 1 178 ? 0.302 3.629 8.651 1.00 89.69 178 ILE A CA 1
ATOM 1353 C C . ILE A 1 178 ? -0.387 4.917 9.092 1.00 89.69 178 ILE A C 1
ATOM 1355 O O . ILE A 1 178 ? 0.212 5.709 9.827 1.00 89.69 178 ILE A O 1
ATOM 1359 N N . ILE A 1 179 ? -1.580 5.146 8.553 1.00 83.62 179 ILE A N 1
ATOM 1360 C CA . ILE A 1 179 ? -2.437 6.306 8.823 1.00 83.62 179 ILE A CA 1
ATOM 1361 C C . ILE A 1 179 ? -3.496 5.880 9.822 1.00 83.62 179 ILE A C 1
ATOM 1363 O O . ILE A 1 179 ? -3.999 4.752 9.625 1.00 83.62 179 ILE A O 1
#

Nearest PDB structures (foldseek):
  3bgh-assembly1_A  TM=5.504E-01  e=4.760E-04  Helicobacter pylori 26695
  3bgh-assembly1_B  TM=5.154E-01  e=3.462E-04  Helicobacter pylori 26695
  4uv2-assembly2_J  TM=4.728E-01  e=7.831E-03  Escherichia coli str. K-12 substr. MC4100
  7nkk-assembly1_G  TM=3.303E-01  e=2.144E-01  Mycolicibacterium smegmatis MC2 155
  7zgq-assembly1_A  TM=4.086E-01  e=4.269E+00  Saccharomyces cerevisiae

pLDDT: mean 77.38, std 14.84, range [39.28, 92.38]

Foldseek 3Di:
DPPPPVVVVVVVVVVVVVVVVVVVVPDDPPPPPPPPDDPPPLADDDDPDAAEEEEADEAEQEPDDPVCCCVPPVVVVQVVCPVVDVRHNYDYLVRLPAPCRHDDADADPVRHHDLLVVLVSCVVSVHQKYKYKYFNYWDWDWDFDDPDPPTDTDIDIDTWMWMWMAGSVVSDTRDIDTD

Secondary structure (DSSP, 8-state):
--SHHHHHHHHHHHHHHHHHHHHSS-------------TTTTS-SSTT--EEEEEPPPEE-SSS-HHHIIIIIIHHHHHHHHHH-TTEEEEEGGGGT-HHHHSSPPB-TTSSB-HHHHHHHHHHTT-SEEEEEEEEEEEEEEEEESSGGG-EEEEEEEEEEEEEEEETTT--EEEEEE-

Radius of gyration: 27.29 Å; Cα contacts (8 Å, |Δi|>4): 257; chains: 1; bounding box: 35×62×90 Å

Solvent-accessible surface area (backbone atoms only — not comparable to full-atom values): 10491 Å² total; per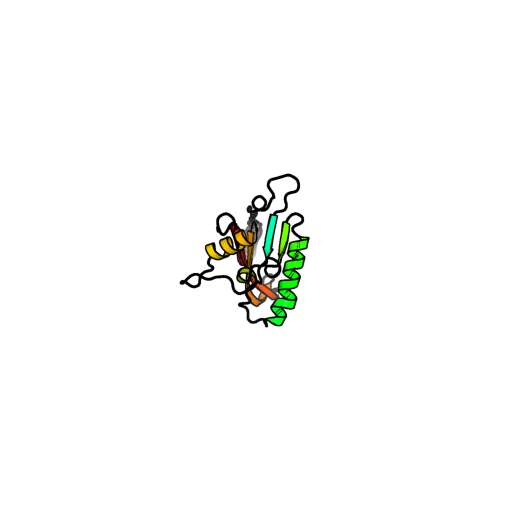-residue (Å²): 145,76,72,71,67,60,57,55,53,54,53,51,51,53,52,52,51,56,54,53,58,64,66,70,73,75,76,84,87,77,76,77,75,76,84,79,83,67,87,71,82,81,53,54,92,60,87,94,52,63,42,34,31,30,43,34,65,60,43,80,62,37,91,69,56,68,68,62,44,50,64,58,48,51,52,51,50,52,57,48,50,58,69,72,40,85,66,52,47,73,37,51,17,74,77,45,80,39,70,65,45,47,50,77,70,55,56,40,99,86,68,45,76,29,42,59,60,53,12,50,54,26,46,77,50,67,28,50,31,41,38,38,37,31,41,51,38,74,46,83,43,77,44,78,50,66,64,85,91,61,48,42,80,42,81,41,83,45,63,36,34,39,42,38,31,31,33,17,88,79,28,43,76,78,44,75,48,78,77

Mean predicted aligned error: 13.97 Å